Protein AF-A0A4Z2FCK3-F1 (afdb_monomer_lite)

Structure (mmCIF, N/CA/C/O backbone):
data_AF-A0A4Z2FCK3-F1
#
_entry.id   AF-A0A4Z2FCK3-F1
#
loop_
_atom_site.group_PDB
_atom_site.id
_atom_site.type_symbol
_atom_site.label_atom_id
_atom_site.label_alt_id
_atom_site.label_comp_id
_atom_site.label_asym_id
_atom_site.label_entity_id
_atom_site.label_seq_id
_atom_site.pdbx_PDB_ins_code
_atom_site.Cartn_x
_atom_site.Cartn_y
_atom_site.Cartn_z
_atom_site.occupancy
_atom_site.B_iso_or_equiv
_atom_site.auth_seq_id
_atom_site.auth_comp_id
_atom_site.auth_asym_id
_atom_site.auth_atom_id
_atom_site.pdbx_PDB_model_num
ATOM 1 N N . MET A 1 1 ? -40.375 -25.501 64.784 1.00 56.84 1 MET A N 1
ATOM 2 C CA . MET A 1 1 ? -41.343 -26.477 64.223 1.00 56.84 1 MET A CA 1
ATOM 3 C C . MET A 1 1 ? -42.136 -25.964 63.012 1.00 56.84 1 MET A C 1
ATOM 5 O O . MET A 1 1 ? -41.856 -26.441 61.923 1.00 56.84 1 MET A O 1
ATOM 9 N N . HIS A 1 2 ? -43.094 -25.023 63.112 1.00 72.00 2 HIS A N 1
ATOM 10 C CA . HIS A 1 2 ? -43.912 -24.635 61.933 1.00 72.00 2 HIS A CA 1
ATOM 11 C C . HIS A 1 2 ? -43.149 -23.809 60.871 1.00 72.00 2 HIS A C 1
ATOM 13 O O . HIS A 1 2 ? -43.257 -24.105 59.681 1.00 72.00 2 HIS A O 1
ATOM 19 N N . LEU A 1 3 ? -42.333 -22.831 61.290 1.00 73.94 3 LEU A N 1
ATOM 20 C CA . LEU A 1 3 ? -41.550 -21.970 60.384 1.00 73.94 3 LEU A CA 1
ATOM 21 C C . LEU A 1 3 ? -40.407 -22.722 59.681 1.00 73.94 3 LEU A C 1
ATOM 23 O O . LEU A 1 3 ? -40.199 -22.535 58.490 1.00 73.94 3 LEU A O 1
ATOM 27 N N . GLU A 1 4 ? -39.721 -23.636 60.372 1.00 76.69 4 GLU A N 1
ATOM 28 C CA . GLU A 1 4 ? -38.674 -24.482 59.765 1.00 76.69 4 GLU A CA 1
ATOM 29 C C . GLU A 1 4 ? -39.244 -25.437 58.710 1.00 76.69 4 GLU A C 1
ATOM 31 O O . GLU A 1 4 ? -38.657 -25.607 57.645 1.00 76.69 4 GLU A O 1
ATOM 36 N N . SER A 1 5 ? -40.425 -26.018 58.960 1.00 77.12 5 SER A N 1
ATOM 37 C CA . SER A 1 5 ? -41.136 -26.824 57.959 1.00 77.12 5 SER A CA 1
ATOM 38 C C . SER A 1 5 ? -41.500 -25.990 56.723 1.00 77.12 5 SER A C 1
ATOM 40 O O . SER A 1 5 ? -41.411 -26.491 55.605 1.00 77.12 5 SER A O 1
ATOM 42 N N . TYR A 1 6 ? -41.887 -24.723 56.909 1.00 78.19 6 TYR A N 1
ATOM 43 C CA . TYR A 1 6 ? -42.199 -23.808 55.808 1.00 78.19 6 TYR A CA 1
ATOM 44 C C . TYR A 1 6 ? -40.954 -23.454 54.982 1.00 78.19 6 TYR A C 1
ATOM 46 O O . TYR A 1 6 ? -40.997 -23.562 53.761 1.00 78.19 6 TYR A O 1
ATOM 54 N N . VAL A 1 7 ? -39.828 -23.131 55.633 1.00 81.12 7 VAL A N 1
ATOM 55 C CA . VAL A 1 7 ? -38.537 -22.886 54.960 1.00 81.12 7 VAL A CA 1
ATOM 56 C C . VAL A 1 7 ? -38.109 -24.110 54.153 1.00 81.12 7 VAL A C 1
ATOM 58 O O . VAL A 1 7 ? -37.820 -23.989 52.969 1.00 81.12 7 VAL A O 1
ATOM 61 N N . ASN A 1 8 ? -38.119 -25.302 54.754 1.00 80.12 8 ASN A N 1
ATOM 62 C CA . ASN A 1 8 ? -37.664 -26.520 54.080 1.00 80.12 8 ASN A CA 1
ATOM 63 C C . ASN A 1 8 ? -38.553 -26.890 52.884 1.00 80.12 8 ASN A C 1
ATOM 65 O O . ASN A 1 8 ? -38.045 -27.303 51.845 1.00 80.12 8 ASN A O 1
ATOM 69 N N . LYS A 1 9 ? -39.873 -26.686 52.989 1.00 80.12 9 LYS A N 1
ATOM 70 C CA . LYS A 1 9 ? -40.804 -26.871 51.864 1.00 80.12 9 LYS A CA 1
ATOM 71 C C . LYS A 1 9 ? -40.596 -25.825 50.766 1.00 80.12 9 LYS A C 1
ATOM 73 O O . LYS A 1 9 ? -40.541 -26.191 49.595 1.00 80.12 9 LYS A O 1
ATOM 78 N N . GLY A 1 10 ? -40.436 -24.551 51.130 1.00 76.38 10 GLY A N 1
ATOM 79 C CA . GLY A 1 10 ? -40.167 -23.466 50.182 1.00 76.38 10 GLY A CA 1
ATOM 80 C C . GLY A 1 10 ? -38.854 -23.673 49.425 1.00 76.38 10 GLY A C 1
ATOM 81 O O . GLY A 1 10 ? -38.832 -23.601 48.202 1.00 76.38 10 GLY A O 1
ATOM 82 N N . LEU A 1 11 ? -37.780 -24.047 50.126 1.00 78.88 11 LEU A N 1
ATOM 83 C CA . LEU A 1 11 ? -36.471 -24.319 49.526 1.00 78.88 11 LEU A CA 1
ATOM 84 C C . LEU A 1 11 ? -36.441 -25.591 48.669 1.00 78.88 11 LEU A C 1
ATOM 86 O O . LEU A 1 11 ? -35.712 -25.624 47.686 1.00 78.88 11 LEU A O 1
ATOM 90 N N . HIS A 1 12 ? -37.227 -26.622 48.997 1.00 76.69 12 HIS A N 1
ATOM 91 C CA . HIS A 1 12 ? -37.367 -27.813 48.145 1.00 76.69 12 HIS A CA 1
ATOM 92 C C . HIS A 1 12 ? -38.184 -27.569 46.873 1.00 76.69 12 HIS A C 1
ATOM 94 O O . HIS A 1 12 ? -38.095 -28.362 45.939 1.00 76.69 12 HIS A O 1
ATOM 100 N N . THR A 1 13 ? -38.965 -26.489 46.825 1.00 77.69 13 THR A N 1
ATOM 101 C CA . THR A 1 13 ? -39.759 -26.123 45.643 1.00 77.69 13 THR A CA 1
ATOM 102 C C . THR A 1 13 ? -38.924 -25.342 44.621 1.00 77.69 13 THR A C 1
ATOM 104 O O . THR A 1 13 ? -39.227 -25.367 43.431 1.00 77.69 13 THR A O 1
ATOM 107 N N . ILE A 1 14 ? -37.849 -24.680 45.061 1.00 79.44 14 ILE A N 1
ATOM 108 C CA . ILE A 1 14 ? -36.987 -23.860 44.206 1.00 79.44 14 ILE A CA 1
ATOM 109 C C . ILE A 1 14 ? -35.844 -24.727 43.660 1.00 79.44 14 ILE A C 1
ATOM 111 O O . ILE A 1 14 ? -35.048 -25.289 44.414 1.00 79.44 14 ILE A O 1
ATOM 115 N N . SER A 1 15 ? -35.738 -24.821 42.335 1.00 76.94 15 SER A N 1
ATOM 116 C CA . SER A 1 15 ? -34.687 -25.597 41.674 1.00 76.94 15 SER A CA 1
ATOM 117 C C . SER A 1 15 ? -33.364 -24.829 41.637 1.00 76.94 15 SER A C 1
ATOM 119 O O . SER A 1 15 ? -33.308 -23.692 41.178 1.00 76.94 15 SER A O 1
ATOM 121 N N . SER A 1 16 ? -32.260 -25.471 42.035 1.00 73.12 16 SER A N 1
ATOM 122 C CA . SER A 1 16 ? -30.910 -24.874 42.011 1.00 73.12 16 SER A CA 1
ATOM 123 C C . SER A 1 16 ? -30.395 -24.516 40.608 1.00 73.12 16 SER A C 1
ATOM 125 O O . SER A 1 16 ? -29.342 -23.893 40.497 1.00 73.12 16 SER A O 1
ATOM 127 N N . CYS A 1 17 ? -31.089 -24.932 39.547 1.00 66.88 17 CYS A N 1
ATOM 128 C CA . CYS A 1 17 ? -30.699 -24.676 38.159 1.00 66.88 17 CYS A CA 1
ATOM 129 C C . CYS A 1 17 ? -31.277 -23.356 37.604 1.00 66.88 17 CYS A C 1
ATOM 131 O O . CYS A 1 17 ? -30.951 -22.955 36.491 1.00 66.88 17 CYS A O 1
ATOM 133 N N . GLU A 1 18 ? -32.134 -22.664 38.362 1.00 76.81 18 GLU A N 1
ATOM 134 C CA . GLU A 1 18 ? -32.762 -21.422 37.912 1.00 76.81 18 GLU A CA 1
ATOM 135 C C . GLU A 1 18 ? -31.806 -20.216 38.018 1.00 76.81 18 GLU A C 1
ATOM 137 O O . GLU A 1 18 ? -31.176 -20.016 39.058 1.00 76.81 18 GLU A O 1
ATOM 142 N N . PRO A 1 19 ? -31.733 -19.335 37.001 1.00 74.19 19 PRO A N 1
ATOM 143 C CA . PRO A 1 19 ? -30.860 -18.155 37.032 1.00 74.19 19 PRO A CA 1
ATOM 144 C C . PRO A 1 19 ? -31.220 -17.159 38.149 1.00 74.19 19 PRO A C 1
ATOM 146 O O . PRO A 1 19 ? -30.370 -16.386 38.581 1.00 74.19 19 PRO A O 1
ATOM 149 N N . LYS A 1 20 ? -32.457 -17.211 38.663 1.00 80.69 20 LYS A N 1
ATOM 150 C CA . LYS A 1 20 ? -32.949 -16.407 39.797 1.00 80.69 20 LYS A CA 1
ATOM 151 C C . LYS A 1 20 ? -33.004 -17.176 41.117 1.00 80.69 20 LYS A C 1
ATOM 153 O O . LYS A 1 20 ? -33.647 -16.732 42.065 1.00 80.69 20 LYS A O 1
ATOM 158 N N . PHE A 1 21 ? -32.318 -18.315 41.210 1.00 80.00 21 PHE A N 1
ATOM 159 C CA . PHE A 1 21 ? -32.339 -19.178 42.392 1.00 80.00 21 PHE A CA 1
ATOM 160 C C . PHE A 1 21 ? -32.073 -18.418 43.700 1.00 80.00 21 PHE A C 1
ATOM 162 O O . PHE A 1 21 ? -32.767 -18.622 44.693 1.00 80.00 21 PHE A O 1
ATOM 169 N N . GLN A 1 22 ? -31.094 -17.509 43.701 1.00 82.12 22 GLN A N 1
ATOM 170 C CA . GLN A 1 22 ? -30.745 -16.724 44.889 1.00 82.12 22 GLN A CA 1
ATOM 171 C C . GLN A 1 22 ? -31.827 -15.699 45.262 1.00 82.12 22 GLN A C 1
ATOM 173 O O . GLN A 1 22 ? -32.097 -15.524 46.447 1.00 82.12 22 GLN A O 1
ATOM 178 N N . GLU A 1 23 ? -32.486 -15.068 44.283 1.00 84.81 23 GLU A N 1
ATOM 179 C CA . GLU A 1 23 ? -33.594 -14.130 44.526 1.00 84.81 23 GLU A CA 1
ATOM 180 C C . GLU A 1 23 ? -34.813 -14.857 45.109 1.00 84.81 23 GLU A C 1
ATOM 182 O O . GLU A 1 23 ? -35.367 -14.431 46.121 1.00 84.81 23 GLU A O 1
ATOM 187 N N . LEU A 1 24 ? -35.168 -16.010 44.535 1.00 84.50 24 LEU A N 1
ATOM 188 C CA . LEU A 1 24 ? -36.271 -16.852 45.010 1.00 84.50 24 LEU A CA 1
ATOM 189 C C . LEU A 1 24 ? -35.991 -17.415 46.410 1.00 84.50 24 LEU A C 1
ATOM 191 O O . LEU A 1 24 ? -36.871 -17.469 47.269 1.00 84.50 24 LEU A O 1
ATOM 195 N N . LYS A 1 25 ? -34.738 -17.794 46.677 1.00 87.31 25 LYS A N 1
ATOM 196 C CA . LYS A 1 25 ? -34.292 -18.235 48.002 1.00 87.31 25 LYS A CA 1
ATOM 197 C C . LYS A 1 25 ? -34.414 -17.111 49.033 1.00 87.31 25 LYS A C 1
ATOM 199 O O . LYS A 1 25 ? -34.919 -17.346 50.131 1.00 87.31 25 LYS A O 1
ATOM 204 N N . LEU A 1 26 ? -33.972 -15.900 48.690 1.00 87.19 26 LEU A N 1
ATOM 205 C CA . LEU A 1 26 ? -34.091 -14.711 49.539 1.00 87.19 26 LEU A CA 1
ATOM 206 C C . LEU A 1 26 ? -35.553 -14.374 49.852 1.00 87.19 26 LEU A C 1
ATOM 208 O O . LEU A 1 26 ? -35.848 -13.998 50.983 1.00 87.19 26 LEU A O 1
ATOM 212 N N . GLU A 1 27 ? -36.467 -14.560 48.901 1.00 87.75 27 GLU A N 1
ATOM 213 C CA . GLU A 1 27 ? -37.900 -14.319 49.087 1.00 87.75 27 GLU A CA 1
ATOM 214 C C . GLU A 1 27 ? -38.516 -15.237 50.158 1.00 87.75 27 GLU A C 1
ATOM 216 O O . GLU A 1 27 ? -39.161 -14.749 51.089 1.00 87.75 27 GLU A O 1
ATOM 221 N N . VAL A 1 28 ? -38.200 -16.538 50.132 1.00 88.88 28 VAL A N 1
ATOM 222 C CA . VAL A 1 28 ? -38.641 -17.497 51.167 1.00 88.88 28 VAL A CA 1
ATOM 223 C C . VAL A 1 28 ? -38.139 -17.096 52.559 1.00 88.88 28 VAL A C 1
ATOM 225 O O . VAL A 1 28 ? -38.892 -17.143 53.537 1.00 88.88 28 VAL A O 1
ATOM 228 N N . TYR A 1 29 ? -36.877 -16.672 52.671 1.00 88.69 29 TYR A N 1
ATOM 229 C CA . TYR A 1 29 ? -36.325 -16.206 53.946 1.00 88.69 29 TYR A CA 1
ATOM 230 C C . TYR A 1 29 ? -36.909 -14.858 54.387 1.00 88.69 29 TYR A C 1
ATOM 232 O O . TYR A 1 29 ? -37.141 -14.670 55.582 1.00 88.69 29 TYR A O 1
ATOM 240 N N . ARG A 1 30 ? -37.199 -13.939 53.458 1.00 89.56 30 ARG A N 1
ATOM 241 C CA . ARG A 1 30 ? -37.829 -12.637 53.739 1.00 89.56 30 ARG A CA 1
ATOM 242 C C . ARG A 1 30 ? -39.223 -12.812 54.337 1.00 89.56 30 ARG A C 1
ATOM 244 O O . ARG A 1 30 ? -39.567 -12.116 55.298 1.00 89.56 30 ARG A O 1
ATOM 251 N N . ASP A 1 31 ? -39.993 -13.758 53.811 1.00 87.06 31 ASP A N 1
ATOM 252 C CA . ASP A 1 31 ? -41.348 -14.056 54.277 1.00 87.06 31 ASP A CA 1
ATOM 253 C C . ASP A 1 31 ? -41.332 -14.668 55.682 1.00 87.06 31 ASP A C 1
ATOM 255 O O . ASP A 1 31 ? -42.055 -14.225 56.579 1.00 87.06 31 ASP A O 1
ATOM 259 N N . VAL A 1 32 ? -40.429 -15.623 55.913 1.00 90.88 32 VAL A N 1
ATOM 260 C CA . VAL A 1 32 ? -40.232 -16.274 57.218 1.00 90.88 32 VAL A CA 1
ATOM 261 C C . VAL A 1 32 ? -39.732 -15.282 58.262 1.00 90.88 32 VAL A C 1
ATOM 263 O O . VAL A 1 32 ? -40.234 -15.268 59.386 1.00 90.88 32 VAL A O 1
ATOM 266 N N . PHE A 1 33 ? -38.792 -14.409 57.896 1.00 89.19 33 PHE A N 1
ATOM 267 C CA . PHE A 1 33 ? -38.306 -13.345 58.770 1.00 89.19 33 PHE A CA 1
ATOM 268 C C . PHE A 1 33 ? -39.415 -12.333 59.092 1.00 89.19 33 PHE A C 1
ATOM 270 O O . PHE A 1 33 ? -39.538 -11.883 60.228 1.00 89.19 33 PHE A O 1
ATOM 277 N N . GLY A 1 34 ? -40.297 -12.038 58.131 1.00 88.94 34 GLY A N 1
ATOM 278 C CA . GLY A 1 34 ? -41.495 -11.230 58.359 1.00 88.94 34 GLY A CA 1
ATOM 279 C C . GLY A 1 34 ? -42.461 -11.856 59.369 1.00 88.94 34 GLY A C 1
ATOM 280 O O . GLY A 1 34 ? -42.985 -11.150 60.231 1.00 88.94 34 GLY A O 1
ATOM 281 N N . CYS A 1 35 ? -42.680 -13.172 59.304 1.00 87.62 35 CYS A N 1
ATOM 282 C CA . CYS A 1 35 ? -43.445 -13.905 60.317 1.00 87.62 35 CYS A CA 1
ATOM 283 C C . CYS A 1 35 ? -42.750 -13.886 61.684 1.00 87.62 35 CYS A C 1
ATOM 285 O O . CYS A 1 35 ? -43.404 -13.630 62.689 1.00 87.62 35 CYS A O 1
ATOM 287 N N . PHE A 1 36 ? -41.431 -14.083 61.718 1.00 88.19 36 PHE A N 1
ATOM 288 C CA . PHE A 1 36 ? -40.635 -14.055 62.945 1.00 88.19 36 PHE A CA 1
ATOM 289 C C . PHE A 1 36 ? -40.722 -12.700 63.661 1.00 88.19 36 PHE A C 1
ATOM 291 O O . PHE A 1 36 ? -40.974 -12.654 64.859 1.00 88.19 36 PHE A O 1
ATOM 298 N N . ILE A 1 37 ? -40.602 -11.585 62.935 1.00 89.19 37 ILE A N 1
ATOM 299 C CA . ILE A 1 37 ? -40.667 -10.232 63.515 1.00 89.19 37 ILE A CA 1
ATOM 300 C C . ILE A 1 37 ? -42.012 -9.951 64.201 1.00 89.19 37 ILE A C 1
ATOM 302 O O . ILE A 1 37 ? -42.038 -9.271 65.227 1.00 89.19 37 ILE A O 1
ATOM 306 N N . LYS A 1 38 ? -43.122 -10.486 63.673 1.00 88.25 38 LYS A N 1
ATOM 307 C CA . LYS A 1 38 ? -44.472 -10.286 64.235 1.00 88.25 38 LYS A CA 1
ATOM 308 C C . LYS A 1 38 ? -44.640 -10.895 65.633 1.00 88.25 38 LYS A C 1
ATOM 310 O O . LYS A 1 38 ? -45.460 -10.403 66.405 1.00 88.25 38 LYS A O 1
ATOM 315 N N . GLU A 1 39 ? -43.863 -11.922 65.971 1.00 88.69 39 GLU A N 1
ATOM 316 C CA . GLU A 1 39 ? -43.904 -12.575 67.287 1.00 88.69 39 GLU A CA 1
ATOM 317 C C . GLU A 1 39 ? -43.180 -11.748 68.376 1.00 88.69 39 GLU A C 1
ATOM 319 O O . GLU A 1 39 ? -43.546 -11.797 69.552 1.00 88.69 39 GLU A O 1
ATOM 324 N N . PHE A 1 40 ? -42.194 -10.915 68.011 1.00 87.25 40 PHE A N 1
ATOM 325 C CA . PHE A 1 40 ? -41.376 -10.138 68.957 1.00 87.25 40 PHE A CA 1
ATOM 326 C C . PHE A 1 40 ? -41.918 -8.730 69.213 1.00 87.25 40 PHE A C 1
ATOM 328 O O . PHE A 1 40 ? -41.341 -7.736 68.779 1.00 87.25 40 PHE A O 1
ATOM 335 N N . ARG A 1 41 ? -42.992 -8.621 69.998 1.00 88.19 41 ARG A N 1
ATOM 336 C CA . ARG A 1 41 ? -43.713 -7.350 70.224 1.00 88.19 41 ARG A CA 1
ATOM 337 C C . ARG A 1 41 ? -42.852 -6.182 70.737 1.00 88.19 41 ARG A C 1
ATOM 339 O O . ARG A 1 41 ? -43.074 -5.050 70.324 1.00 88.19 41 ARG A O 1
ATOM 346 N N . THR A 1 42 ? -41.860 -6.435 71.595 1.00 92.06 42 THR A N 1
ATOM 347 C CA . THR A 1 42 ? -41.016 -5.382 72.203 1.00 92.06 42 THR A CA 1
ATOM 348 C C . THR A 1 42 ? -40.001 -4.781 71.227 1.00 92.06 42 THR A C 1
ATOM 350 O O . THR A 1 42 ? -39.726 -3.587 71.278 1.00 92.06 42 THR A O 1
ATOM 353 N N . TYR A 1 43 ? -39.456 -5.596 70.320 1.00 91.62 43 TYR A N 1
ATOM 354 C CA . TYR A 1 43 ? -38.411 -5.189 69.369 1.00 91.62 43 TYR A CA 1
ATOM 355 C C . TYR A 1 43 ? -38.918 -5.094 67.923 1.00 91.62 43 TYR A C 1
ATOM 357 O O . TYR A 1 43 ? -38.153 -4.761 67.018 1.00 91.62 43 TYR A O 1
ATOM 365 N N . GLN A 1 44 ? -40.209 -5.349 67.697 1.00 93.12 44 GLN A N 1
ATOM 366 C CA . GLN A 1 44 ? -40.853 -5.342 66.385 1.00 93.12 44 GLN A CA 1
ATOM 367 C C . GLN A 1 44 ? -40.554 -4.076 65.561 1.00 93.12 44 GLN A C 1
ATOM 369 O O . GLN A 1 44 ? -40.220 -4.236 64.384 1.00 93.12 44 GLN A O 1
ATOM 374 N N . PRO A 1 45 ? -40.627 -2.838 66.104 1.00 93.12 45 PRO A N 1
ATOM 375 C CA . PRO A 1 45 ? -40.375 -1.635 65.308 1.00 93.12 45 PRO A CA 1
ATOM 376 C C . PRO A 1 45 ? -38.931 -1.569 64.805 1.00 93.12 45 PRO A C 1
ATOM 378 O O . PRO A 1 45 ? -38.702 -1.246 63.642 1.00 93.12 45 PRO A O 1
ATOM 381 N N . LEU A 1 46 ? -37.968 -1.947 65.654 1.00 93.81 46 LEU A N 1
ATOM 382 C CA . LEU A 1 46 ? -36.548 -1.973 65.311 1.00 93.81 46 LEU A CA 1
ATOM 383 C C . LEU A 1 46 ? -36.253 -3.030 64.241 1.00 93.81 46 LEU A C 1
ATOM 385 O O . LEU A 1 46 ? -35.639 -2.716 63.228 1.00 93.81 46 LEU A O 1
ATOM 389 N N . LEU A 1 47 ? -36.725 -4.268 64.423 1.00 93.88 47 LEU A N 1
ATOM 390 C CA . LEU A 1 47 ? -36.492 -5.339 63.447 1.00 93.88 47 LEU A CA 1
ATOM 391 C C . LEU A 1 47 ? -37.198 -5.074 62.109 1.00 93.88 47 LEU A C 1
ATOM 393 O O . LEU A 1 47 ? -36.658 -5.401 61.055 1.00 93.88 47 LEU A O 1
ATOM 397 N N . SER A 1 48 ? -38.377 -4.444 62.138 1.00 93.38 48 SER A N 1
ATOM 398 C CA . SER A 1 48 ? -39.084 -4.018 60.923 1.00 93.38 48 SER A CA 1
ATOM 399 C C . SER A 1 48 ? -38.336 -2.897 60.200 1.00 93.38 48 SER A C 1
ATOM 401 O O . SER A 1 48 ? -38.254 -2.925 58.976 1.00 93.38 48 SER A O 1
ATOM 403 N N . ALA A 1 49 ? -37.768 -1.937 60.939 1.00 95.62 49 ALA A N 1
ATOM 404 C CA . ALA A 1 49 ? -36.935 -0.882 60.367 1.00 95.62 49 ALA A CA 1
ATOM 405 C C . ALA A 1 49 ? -35.666 -1.459 59.722 1.00 95.62 49 ALA A C 1
ATOM 407 O O . ALA A 1 49 ? -35.374 -1.141 58.576 1.00 95.62 49 ALA A O 1
ATOM 408 N N . ILE A 1 50 ? -34.978 -2.382 60.403 1.00 94.44 50 ILE A N 1
ATOM 409 C CA . ILE A 1 50 ? -33.803 -3.078 59.857 1.00 94.44 50 ILE A CA 1
ATOM 410 C C . ILE A 1 50 ? -34.174 -3.851 58.582 1.00 94.44 50 ILE A C 1
ATOM 412 O O . ILE A 1 50 ? -33.508 -3.701 57.562 1.00 94.44 50 ILE A O 1
ATOM 416 N N . LYS A 1 51 ? -35.262 -4.639 58.602 1.00 94.06 51 LYS A N 1
ATOM 417 C CA . LYS A 1 51 ? -35.757 -5.364 57.416 1.00 94.06 51 LYS A CA 1
ATOM 418 C C . LYS A 1 51 ? -36.027 -4.414 56.248 1.00 94.06 51 LYS A C 1
ATOM 420 O O . LYS A 1 51 ? -35.606 -4.700 55.132 1.00 94.06 51 LYS A O 1
ATOM 425 N N . LYS A 1 52 ? -36.679 -3.281 56.519 1.00 93.94 52 LYS A N 1
ATOM 426 C CA . LYS A 1 52 ? -36.995 -2.262 55.515 1.00 93.94 52 LYS A CA 1
ATOM 427 C C . LYS A 1 52 ? -35.735 -1.652 54.894 1.00 93.94 52 LYS A C 1
ATOM 429 O O . LYS A 1 52 ? -35.699 -1.493 53.683 1.00 93.94 52 LYS A O 1
ATOM 434 N N . GLU A 1 53 ? -34.700 -1.351 55.679 1.00 96.38 53 GLU A N 1
ATOM 435 C CA . GLU A 1 53 ? -33.433 -0.823 55.143 1.00 96.38 53 GLU A CA 1
ATOM 436 C C . GLU A 1 53 ? -32.745 -1.811 54.188 1.00 96.38 53 GLU A C 1
ATOM 438 O O . GLU A 1 53 ? -32.280 -1.428 53.112 1.00 96.38 53 GLU A O 1
ATOM 443 N N . TYR A 1 54 ? -32.739 -3.105 54.520 1.00 94.56 54 TYR A N 1
ATOM 444 C CA . TYR A 1 54 ? -32.207 -4.128 53.614 1.00 94.56 54 TYR A CA 1
ATOM 445 C C . TYR A 1 54 ? -33.068 -4.312 52.360 1.00 94.56 54 TYR A C 1
ATOM 447 O O . TYR A 1 54 ? -32.523 -4.451 51.267 1.00 94.56 54 TYR A O 1
ATOM 455 N N . GLU A 1 55 ? -34.396 -4.276 52.488 1.00 93.44 55 GLU A N 1
ATOM 456 C CA . GLU A 1 55 ? -35.314 -4.322 51.342 1.00 93.44 55 GLU A CA 1
ATOM 457 C C . GLU A 1 55 ? -35.114 -3.120 50.409 1.00 93.44 55 GLU A C 1
ATOM 459 O O . GLU A 1 55 ? -35.033 -3.300 49.195 1.00 93.44 55 GLU A O 1
ATOM 464 N N . ASN A 1 56 ? -34.947 -1.918 50.968 1.00 95.31 56 ASN A N 1
ATOM 465 C CA . ASN A 1 56 ? -34.626 -0.710 50.207 1.00 95.31 56 ASN A CA 1
ATOM 466 C C . ASN A 1 56 ? -33.281 -0.849 49.478 1.00 95.31 56 ASN A C 1
ATOM 468 O O . ASN A 1 56 ? -33.176 -0.511 48.302 1.00 95.31 56 ASN A O 1
ATOM 472 N N . THR A 1 57 ? -32.258 -1.373 50.160 1.00 94.81 57 THR A N 1
ATOM 473 C CA . THR A 1 57 ? -30.920 -1.559 49.578 1.00 94.81 57 THR A CA 1
ATOM 474 C C . THR A 1 57 ? -30.937 -2.581 48.438 1.00 94.81 57 THR A C 1
ATOM 476 O O . THR A 1 57 ? -30.311 -2.358 47.404 1.00 94.81 57 THR A O 1
ATOM 479 N N . LEU A 1 58 ? -31.678 -3.683 48.590 1.00 91.88 58 LEU A N 1
ATOM 480 C CA . LEU A 1 58 ? -31.844 -4.691 47.538 1.00 91.88 58 LEU A CA 1
ATOM 481 C C . LEU A 1 58 ? -32.586 -4.128 46.321 1.00 91.88 58 LEU A C 1
ATOM 483 O O . LEU A 1 58 ? -32.154 -4.364 45.195 1.00 91.88 58 LEU A O 1
ATOM 487 N N . ALA A 1 59 ? -33.656 -3.356 46.536 1.00 93.75 59 ALA A N 1
ATOM 488 C CA . ALA A 1 59 ? -34.382 -2.695 45.451 1.00 93.75 59 ALA A CA 1
ATOM 489 C C . ALA A 1 59 ? -33.472 -1.724 44.679 1.00 93.75 59 ALA A C 1
ATOM 491 O O . ALA A 1 59 ? -33.388 -1.799 43.456 1.00 93.75 59 ALA A O 1
ATOM 492 N N . TYR A 1 60 ? -32.702 -0.898 45.397 1.00 96.38 60 TYR A N 1
ATOM 493 C CA . TYR A 1 60 ? -31.711 -0.003 44.797 1.00 96.38 60 TYR A CA 1
ATOM 494 C C . TYR A 1 60 ? -30.672 -0.757 43.948 1.00 96.38 60 TYR A C 1
ATOM 496 O O . TYR A 1 60 ? -30.358 -0.350 42.828 1.00 96.38 60 TYR A O 1
ATOM 504 N N . GLN A 1 61 ? -30.153 -1.882 44.447 1.00 92.06 61 GLN A N 1
ATOM 505 C CA . GLN A 1 61 ? -29.197 -2.706 43.701 1.00 92.06 61 GLN A CA 1
ATOM 506 C C . GLN A 1 61 ? -29.820 -3.327 42.445 1.00 92.06 61 GLN A C 1
ATOM 508 O O . GLN A 1 61 ? -29.181 -3.342 41.395 1.00 92.06 61 GLN A O 1
ATOM 513 N N . GLN A 1 62 ? -31.060 -3.813 42.526 1.00 91.75 62 GLN A N 1
ATOM 514 C CA . GLN A 1 62 ? -31.777 -4.353 41.368 1.00 91.75 62 GLN A CA 1
ATOM 515 C C . GLN A 1 62 ? -32.012 -3.287 40.296 1.00 91.75 62 GLN A C 1
ATOM 517 O O . GLN A 1 62 ? -31.810 -3.566 39.114 1.00 91.75 62 GLN A O 1
ATOM 522 N N . ASP A 1 63 ? -32.383 -2.070 40.690 1.00 94.19 63 ASP A N 1
ATOM 523 C CA . ASP A 1 63 ? -32.556 -0.959 39.753 1.00 94.19 63 ASP A CA 1
ATOM 524 C C . ASP A 1 63 ? -31.221 -0.543 39.123 1.00 94.19 63 ASP A C 1
ATOM 526 O O . ASP A 1 63 ? -31.137 -0.415 37.903 1.00 94.19 63 ASP A O 1
ATOM 530 N N . THR A 1 64 ? -30.140 -0.497 39.909 1.00 94.75 64 THR A N 1
ATOM 531 C CA . THR A 1 64 ? -28.781 -0.258 39.387 1.00 94.75 64 THR A CA 1
ATOM 532 C C . THR A 1 64 ? -28.383 -1.314 38.344 1.00 94.75 64 THR A C 1
ATOM 534 O O . THR A 1 64 ? -27.809 -0.992 37.305 1.00 94.75 64 THR A O 1
ATOM 537 N N . ILE A 1 65 ? -28.699 -2.593 38.577 1.00 91.62 65 ILE A N 1
ATOM 538 C CA . ILE A 1 65 ? -28.419 -3.670 37.613 1.00 91.62 65 ILE A CA 1
ATOM 539 C C . ILE A 1 65 ? -29.224 -3.472 36.321 1.00 91.62 65 ILE A C 1
ATOM 541 O O . ILE A 1 65 ? -28.664 -3.624 35.232 1.00 91.62 65 ILE A O 1
ATOM 545 N N . ARG A 1 66 ? -30.506 -3.096 36.428 1.00 92.94 66 ARG A N 1
ATOM 546 C CA . ARG A 1 66 ? -31.371 -2.822 35.267 1.00 92.94 66 ARG A CA 1
ATOM 547 C C . ARG A 1 66 ? -30.848 -1.665 34.419 1.00 92.94 66 ARG A C 1
ATOM 549 O O . ARG A 1 66 ? -30.933 -1.737 33.198 1.00 92.94 66 ARG A O 1
ATOM 556 N N . GLU A 1 67 ? -30.288 -0.630 35.039 1.00 94.50 67 GLU A N 1
ATOM 557 C CA . GLU A 1 67 ? -29.689 0.513 34.335 1.00 94.50 67 GLU A CA 1
ATOM 558 C C . GLU A 1 67 ? -28.376 0.161 33.616 1.00 94.50 67 GLU A C 1
ATOM 560 O O . GLU A 1 67 ? -28.071 0.721 32.563 1.00 94.50 67 GLU A O 1
ATOM 565 N N . LEU A 1 68 ? -27.602 -0.798 34.133 1.00 94.69 68 LEU A N 1
ATOM 566 C CA . LEU A 1 68 ? -26.342 -1.234 33.515 1.00 94.69 68 LEU A CA 1
ATOM 567 C C . LEU A 1 68 ? -26.544 -2.130 32.284 1.00 94.69 68 LEU A C 1
ATOM 569 O O . LEU A 1 68 ? -25.675 -2.194 31.411 1.00 94.69 68 LEU A O 1
ATOM 573 N N . GLU A 1 69 ? -27.667 -2.836 32.200 1.00 94.62 69 GLU A N 1
ATOM 574 C CA . GLU A 1 69 ? -27.991 -3.743 31.097 1.00 94.62 69 GLU A CA 1
ATOM 575 C C . GLU A 1 69 ? -28.045 -3.065 29.711 1.00 94.62 69 GLU A C 1
ATOM 577 O O . GLU A 1 69 ? -27.381 -3.560 28.791 1.00 94.62 69 GLU A O 1
ATOM 582 N N . PRO A 1 70 ? -28.716 -1.908 29.521 1.00 95.69 70 PRO A N 1
ATOM 583 C CA . PRO A 1 70 ? -28.639 -1.182 28.260 1.00 95.69 70 PRO A CA 1
ATOM 584 C C . PRO A 1 70 ? -27.221 -0.681 27.976 1.00 95.69 70 PRO A C 1
ATOM 586 O O . PRO A 1 70 ? -26.801 -0.702 26.826 1.00 95.69 70 PRO A O 1
ATOM 589 N N . LEU A 1 71 ? -26.436 -0.273 28.976 1.00 95.31 71 LEU A N 1
ATOM 590 C CA . LEU A 1 71 ? -25.067 0.187 28.722 1.00 95.31 71 LEU A CA 1
ATOM 591 C C . LEU A 1 71 ? -24.180 -0.952 28.192 1.00 95.31 71 LEU A C 1
ATOM 593 O O . LEU A 1 71 ? -23.411 -0.760 27.250 1.00 95.31 71 LEU A O 1
ATOM 597 N N . ARG A 1 72 ? -24.340 -2.163 28.740 1.00 96.31 72 ARG A N 1
ATOM 598 C CA . ARG A 1 72 ? -23.665 -3.374 28.247 1.00 96.31 72 ARG A CA 1
ATOM 599 C C . ARG A 1 72 ? -24.079 -3.725 26.819 1.00 96.31 72 ARG A C 1
ATOM 601 O O . ARG A 1 72 ? -23.223 -4.106 26.022 1.00 96.31 72 ARG A O 1
ATOM 608 N N . SER A 1 73 ? -25.362 -3.591 26.481 1.00 97.38 73 SER A N 1
ATOM 609 C CA . SER A 1 73 ? -25.839 -3.869 25.122 1.00 97.38 73 SER A CA 1
ATOM 610 C C . SER A 1 73 ? -25.320 -2.845 24.106 1.00 97.38 73 SER A C 1
ATOM 612 O O . SER A 1 73 ? -24.874 -3.250 23.033 1.00 97.38 73 SER A O 1
ATOM 614 N N . HIS A 1 74 ? -25.287 -1.556 24.461 1.00 97.25 74 HIS A N 1
ATOM 615 C CA . HIS A 1 74 ? -24.689 -0.504 23.633 1.00 97.25 74 HIS A CA 1
ATOM 616 C C . HIS A 1 74 ? -23.190 -0.723 23.432 1.00 97.25 74 HIS A C 1
ATOM 618 O O . HIS A 1 74 ? -22.712 -0.610 22.307 1.00 97.25 74 HIS A O 1
ATOM 624 N N . LEU A 1 75 ? -22.455 -1.081 24.491 1.00 97.94 75 LEU A N 1
ATOM 625 C CA . LEU A 1 75 ? -21.027 -1.374 24.388 1.00 97.94 75 LEU A CA 1
ATOM 626 C C . LEU A 1 75 ? -20.777 -2.543 23.434 1.00 97.94 75 LEU A C 1
ATOM 628 O O . LEU A 1 75 ? -19.950 -2.417 22.541 1.00 97.94 75 LEU A O 1
ATOM 632 N N . ARG A 1 76 ? -21.541 -3.637 23.557 1.00 98.25 76 ARG A N 1
ATOM 633 C CA . ARG A 1 76 ? -21.443 -4.778 22.637 1.00 98.25 76 ARG A CA 1
ATOM 634 C C . ARG A 1 76 ? -21.663 -4.357 21.179 1.00 98.25 76 ARG A C 1
ATOM 636 O O . ARG A 1 76 ? -20.857 -4.714 20.329 1.00 98.25 76 ARG A O 1
ATOM 643 N N . LEU A 1 77 ? -22.710 -3.578 20.898 1.00 98.00 77 LEU A N 1
ATOM 644 C CA . LEU A 1 77 ? -22.989 -3.091 19.541 1.00 98.00 77 LEU A CA 1
ATOM 645 C C . LEU A 1 77 ? -21.868 -2.184 19.011 1.00 98.00 77 LEU A C 1
ATOM 647 O O . LEU A 1 77 ? -21.478 -2.303 17.853 1.00 98.00 77 LEU A O 1
ATOM 651 N N . ALA A 1 78 ? -21.331 -1.296 19.850 1.00 98.25 78 ALA A N 1
ATOM 652 C CA . ALA A 1 78 ? -20.215 -0.433 19.475 1.00 98.25 78 ALA A CA 1
ATOM 653 C C . ALA A 1 78 ? -18.939 -1.241 19.189 1.00 98.25 78 ALA A C 1
ATOM 655 O O . ALA A 1 78 ? -18.235 -0.942 18.228 1.00 98.25 78 ALA A O 1
ATOM 656 N N . THR A 1 79 ? -18.662 -2.287 19.973 1.00 98.31 79 THR A N 1
ATOM 657 C CA . THR A 1 79 ? -17.550 -3.214 19.718 1.00 98.31 79 THR A CA 1
ATOM 658 C C . THR A 1 79 ? -17.728 -3.936 18.383 1.00 98.31 79 THR A C 1
ATOM 660 O O . THR A 1 79 ? -16.822 -3.900 17.558 1.00 98.31 79 THR A O 1
ATOM 663 N N . GLU A 1 80 ? -18.911 -4.500 18.121 1.00 98.44 80 GLU A N 1
ATOM 664 C CA . GLU A 1 80 ? -19.224 -5.174 16.851 1.00 98.44 80 GLU A CA 1
ATOM 665 C C . GLU A 1 80 ? -19.099 -4.229 15.641 1.00 98.44 80 GLU A C 1
ATOM 667 O O . GLU A 1 80 ? -18.652 -4.634 14.566 1.00 98.44 80 GLU A O 1
ATOM 672 N N . GLU A 1 81 ? -19.478 -2.958 15.796 1.00 98.50 81 GLU A N 1
ATOM 673 C CA . GLU A 1 81 ? -19.310 -1.938 14.758 1.00 98.50 81 GLU A CA 1
ATOM 674 C C . GLU A 1 81 ? -17.834 -1.605 14.510 1.00 98.50 81 GLU A C 1
ATOM 676 O O . GLU A 1 81 ? -17.397 -1.542 13.359 1.00 98.50 81 GLU A O 1
ATOM 681 N N . CYS A 1 82 ? -17.051 -1.413 15.573 1.00 97.69 82 CYS A N 1
ATOM 682 C CA . CYS A 1 82 ? -15.613 -1.179 15.471 1.00 97.69 82 CYS A CA 1
ATOM 683 C C . CYS A 1 82 ? -14.908 -2.344 14.772 1.00 97.69 82 CYS A C 1
ATOM 685 O O . CYS A 1 82 ? -14.153 -2.111 13.828 1.00 97.69 82 CYS A O 1
ATOM 687 N N . ASP A 1 83 ? -15.208 -3.582 15.165 1.00 98.38 83 ASP A N 1
ATOM 688 C CA . ASP A 1 83 ? -14.632 -4.781 14.553 1.00 98.38 83 ASP A CA 1
ATOM 689 C C . ASP A 1 83 ? -14.965 -4.855 13.061 1.00 98.38 83 ASP A C 1
ATOM 691 O O . ASP A 1 83 ? -14.081 -5.085 12.232 1.00 98.38 83 ASP A O 1
ATOM 695 N N . ARG A 1 84 ? -16.217 -4.562 12.685 1.00 98.44 84 ARG A N 1
ATOM 696 C CA . ARG A 1 84 ? -16.635 -4.527 11.278 1.00 98.44 84 ARG A CA 1
ATOM 697 C C . ARG A 1 84 ? -15.878 -3.464 10.485 1.00 98.44 84 ARG A C 1
ATOM 699 O O . ARG A 1 84 ? -15.445 -3.726 9.364 1.00 98.44 84 ARG A O 1
ATOM 706 N N . ARG A 1 85 ? -15.693 -2.270 11.056 1.00 98.69 85 ARG A N 1
ATOM 707 C CA . ARG A 1 85 ? -14.942 -1.175 10.419 1.00 98.69 85 ARG A CA 1
ATOM 708 C C . ARG A 1 85 ? -13.467 -1.521 10.244 1.00 98.69 85 ARG A C 1
ATOM 710 O O . ARG A 1 85 ? -12.906 -1.215 9.194 1.00 98.69 85 ARG A O 1
ATOM 717 N N . ILE A 1 86 ? -12.853 -2.156 11.242 1.00 98.44 86 ILE A N 1
ATOM 718 C CA . ILE A 1 86 ? -11.463 -2.620 11.171 1.00 98.44 86 ILE A CA 1
ATOM 719 C C . ILE A 1 86 ? -11.324 -3.669 10.066 1.00 98.44 86 ILE A C 1
ATOM 721 O O . ILE A 1 86 ? -10.461 -3.538 9.203 1.00 98.44 86 ILE A O 1
ATOM 725 N N . GLN A 1 87 ? -12.210 -4.667 10.039 1.00 98.56 87 GLN A N 1
ATOM 726 C CA . GLN A 1 87 ? -12.196 -5.719 9.021 1.00 98.56 87 GLN A CA 1
ATOM 727 C C . GLN A 1 87 ? -12.400 -5.169 7.606 1.00 98.56 87 GLN A C 1
ATOM 729 O O . GLN A 1 87 ? -11.702 -5.589 6.685 1.00 98.56 87 GLN A O 1
ATOM 734 N N . ALA A 1 88 ? -13.322 -4.219 7.428 1.00 98.50 88 ALA A N 1
ATOM 735 C CA . ALA A 1 88 ? -13.575 -3.592 6.134 1.00 98.50 88 ALA A CA 1
ATOM 736 C C . ALA A 1 88 ? -12.344 -2.833 5.617 1.00 98.50 88 ALA A C 1
ATOM 738 O O . ALA A 1 88 ? -11.935 -3.047 4.478 1.00 98.50 88 ALA A O 1
ATOM 739 N N . ARG A 1 89 ? -11.718 -2.009 6.470 1.00 98.31 89 ARG A N 1
ATOM 740 C CA . ARG A 1 89 ? -10.483 -1.287 6.119 1.00 98.31 89 ARG A CA 1
ATOM 741 C C . ARG A 1 89 ? -9.345 -2.241 5.798 1.00 98.31 89 ARG A C 1
ATOM 743 O O . ARG A 1 89 ? -8.670 -2.070 4.794 1.00 98.31 89 ARG A O 1
ATOM 750 N N . TRP A 1 90 ? -9.177 -3.286 6.603 1.00 97.94 90 TRP A N 1
ATOM 751 C CA . TRP A 1 90 ? -8.149 -4.287 6.354 1.00 97.94 90 TRP A CA 1
ATOM 752 C C . TRP A 1 90 ? -8.352 -4.991 5.005 1.00 97.94 90 TRP A C 1
ATOM 754 O O . TRP A 1 90 ? -7.397 -5.176 4.255 1.00 97.94 90 TRP A O 1
ATOM 764 N N . ALA A 1 91 ? -9.591 -5.347 4.653 1.00 98.50 91 ALA A N 1
ATOM 765 C CA . ALA A 1 91 ? -9.896 -5.957 3.360 1.00 98.50 91 ALA A CA 1
ATOM 766 C C . ALA A 1 91 ? -9.606 -5.013 2.177 1.00 98.50 91 ALA A C 1
ATOM 768 O O . ALA A 1 91 ? -9.065 -5.457 1.163 1.00 98.50 91 ALA A O 1
ATOM 769 N N . GLU A 1 92 ? -9.934 -3.726 2.315 1.00 98.38 92 GLU A N 1
ATOM 770 C CA . GLU A 1 92 ? -9.632 -2.689 1.322 1.00 98.38 92 GLU A CA 1
ATOM 771 C C . GLU A 1 92 ? -8.119 -2.522 1.125 1.00 98.38 92 GLU A C 1
ATOM 773 O O . GLU A 1 92 ? -7.630 -2.638 0.001 1.00 98.38 92 GLU A O 1
ATOM 778 N N . GLU A 1 93 ? -7.364 -2.383 2.217 1.00 98.06 93 GLU A N 1
ATOM 779 C CA . GLU A 1 93 ? -5.900 -2.289 2.188 1.00 98.06 93 GLU A CA 1
ATOM 780 C C . GLU A 1 93 ? -5.266 -3.519 1.523 1.00 98.06 93 GLU A C 1
ATOM 782 O O . GLU A 1 93 ? -4.365 -3.394 0.692 1.00 98.06 93 GLU A O 1
ATOM 787 N N . GLN A 1 94 ? -5.747 -4.732 1.826 1.00 98.50 94 GLN A N 1
ATOM 788 C CA . GLN A 1 94 ? -5.243 -5.945 1.173 1.00 98.50 94 GLN A CA 1
ATOM 789 C C . GLN A 1 94 ? -5.558 -5.978 -0.328 1.00 98.50 94 GLN A C 1
ATOM 791 O O . GLN A 1 94 ? -4.725 -6.431 -1.123 1.00 98.50 94 GLN A O 1
ATOM 796 N N . ALA A 1 95 ? -6.733 -5.493 -0.739 1.00 98.44 95 ALA A N 1
ATOM 797 C CA . ALA A 1 95 ? -7.098 -5.398 -2.148 1.00 98.44 95 ALA A CA 1
ATOM 798 C C . ALA A 1 95 ? -6.207 -4.392 -2.897 1.00 98.44 95 ALA A C 1
ATOM 800 O O . ALA A 1 95 ? -5.716 -4.707 -3.988 1.00 98.44 95 ALA A O 1
ATOM 801 N N . GLU A 1 96 ? -5.937 -3.232 -2.293 1.00 98.50 96 GLU A N 1
ATOM 802 C CA . GLU A 1 96 ? -5.049 -2.199 -2.834 1.00 98.50 96 GLU A CA 1
ATOM 803 C C . GLU A 1 96 ? -3.602 -2.695 -2.933 1.00 98.50 96 GLU A C 1
ATOM 805 O O . GLU A 1 96 ? -2.997 -2.632 -4.005 1.00 98.50 96 GLU A O 1
ATOM 810 N N . ILE A 1 97 ? -3.066 -3.303 -1.870 1.00 98.44 97 ILE A N 1
ATOM 811 C CA . ILE A 1 97 ? -1.736 -3.929 -1.884 1.00 98.44 97 ILE A CA 1
ATOM 812 C C . ILE A 1 97 ? -1.651 -4.974 -3.003 1.00 98.44 97 ILE A C 1
ATOM 814 O O . ILE A 1 97 ? -0.643 -5.062 -3.711 1.00 98.44 97 ILE A O 1
ATOM 818 N N . GLY A 1 98 ? -2.702 -5.775 -3.187 1.00 98.69 98 GLY A N 1
ATOM 819 C CA . GLY A 1 98 ? -2.793 -6.738 -4.280 1.00 98.69 98 GLY A CA 1
ATOM 820 C C . GLY A 1 98 ? -2.773 -6.079 -5.664 1.00 98.69 98 GLY A C 1
ATOM 821 O O . GLY A 1 98 ? -2.117 -6.593 -6.574 1.00 98.69 98 GLY A O 1
ATOM 822 N N . ALA A 1 99 ? -3.462 -4.949 -5.833 1.00 98.62 99 ALA A N 1
ATOM 823 C CA . ALA A 1 99 ? -3.474 -4.178 -7.074 1.00 98.62 99 ALA A CA 1
ATOM 824 C C . ALA A 1 99 ? -2.106 -3.567 -7.388 1.00 98.62 99 ALA A C 1
ATOM 826 O O . ALA A 1 99 ? -1.561 -3.828 -8.462 1.00 98.62 99 ALA A O 1
ATOM 827 N N . LEU A 1 100 ? -1.505 -2.879 -6.418 1.00 98.62 100 LEU A N 1
ATOM 828 C CA . LEU A 1 100 ? -0.184 -2.266 -6.551 1.00 98.62 100 LEU A CA 1
ATOM 829 C C . LEU A 1 100 ? 0.908 -3.306 -6.824 1.00 98.62 100 LEU A C 1
ATOM 831 O O . LEU A 1 100 ? 1.808 -3.072 -7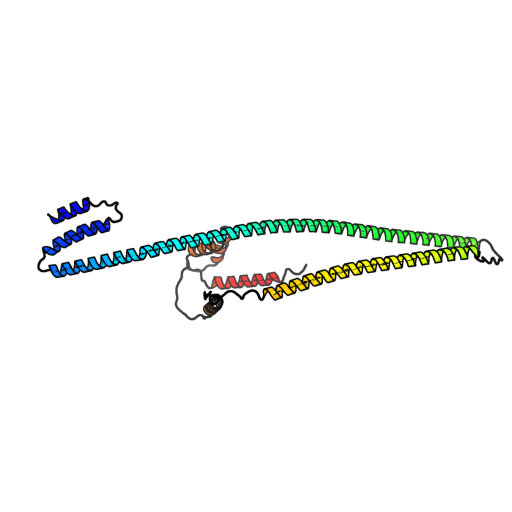.628 1.00 98.62 100 LEU A O 1
ATOM 835 N N . LYS A 1 101 ? 0.831 -4.499 -6.219 1.00 98.75 101 LYS A N 1
ATOM 836 C CA . LYS A 1 101 ? 1.762 -5.599 -6.530 1.00 98.75 101 LYS A CA 1
ATOM 837 C C . LYS A 1 101 ? 1.658 -6.048 -7.988 1.00 98.75 101 LYS A C 1
ATOM 839 O O . LYS A 1 101 ? 2.691 -6.281 -8.617 1.00 98.75 101 LYS A O 1
ATOM 844 N N . ARG A 1 102 ? 0.440 -6.167 -8.525 1.00 98.69 102 ARG A N 1
ATOM 845 C CA . ARG A 1 102 ? 0.214 -6.532 -9.933 1.00 98.69 102 ARG A CA 1
ATOM 846 C C . ARG A 1 102 ? 0.732 -5.451 -10.880 1.00 98.69 102 ARG A C 1
ATOM 848 O O . ARG A 1 102 ? 1.420 -5.779 -11.843 1.00 98.69 102 ARG A O 1
ATOM 855 N N . GLU A 1 103 ? 0.460 -4.185 -10.581 1.00 98.56 103 GLU A N 1
ATOM 856 C CA . GLU A 1 103 ? 0.948 -3.050 -11.369 1.00 98.56 103 GLU A CA 1
ATOM 857 C C . GLU A 1 103 ? 2.476 -2.956 -11.341 1.00 98.56 103 GLU A C 1
ATOM 859 O O . GLU A 1 103 ? 3.107 -2.878 -12.390 1.00 98.56 103 GLU A O 1
ATOM 864 N N . LYS A 1 104 ? 3.099 -3.091 -10.165 1.00 98.38 104 LYS A N 1
ATOM 865 C CA . LYS A 1 104 ? 4.560 -3.148 -10.039 1.00 98.38 104 LYS A CA 1
ATOM 866 C C . LYS A 1 104 ? 5.159 -4.230 -10.937 1.00 98.38 104 LYS A C 1
ATOM 868 O O . LYS A 1 104 ? 6.141 -3.976 -11.629 1.00 98.38 104 LYS A O 1
ATOM 873 N N . GLN A 1 105 ? 4.590 -5.436 -10.929 1.00 98.69 105 GLN A N 1
ATOM 874 C CA . GLN A 1 105 ? 5.060 -6.529 -11.786 1.00 98.69 105 GLN A CA 1
ATOM 875 C C . GLN A 1 105 ? 4.870 -6.221 -13.275 1.00 98.69 105 GLN A C 1
ATOM 877 O O . GLN A 1 105 ? 5.694 -6.629 -14.090 1.00 98.69 105 GLN A O 1
ATOM 882 N N . GLN A 1 106 ? 3.792 -5.524 -13.640 1.00 98.75 106 GLN A N 1
ATOM 883 C CA . GLN A 1 106 ? 3.561 -5.061 -15.007 1.00 98.75 106 GLN A CA 1
ATOM 884 C C . GLN A 1 106 ? 4.624 -4.051 -15.436 1.00 98.75 106 GLN A C 1
ATOM 886 O O . GLN A 1 106 ? 5.322 -4.297 -16.415 1.00 98.75 106 GLN A O 1
ATOM 891 N N . LEU A 1 107 ? 4.832 -2.998 -14.647 1.00 98.62 107 LEU A N 1
ATOM 892 C CA . LEU A 1 107 ? 5.836 -1.973 -14.923 1.00 98.62 107 LEU A CA 1
ATOM 893 C C . LEU A 1 107 ? 7.250 -2.558 -15.002 1.00 98.62 107 LEU A C 1
ATOM 895 O O . LEU A 1 107 ? 8.033 -2.167 -15.859 1.00 98.62 107 LEU A O 1
ATOM 899 N N . GLN A 1 108 ? 7.583 -3.533 -14.154 1.00 98.75 108 GLN A N 1
ATOM 900 C CA . GLN A 1 108 ? 8.866 -4.236 -14.235 1.00 98.75 108 GLN A CA 1
ATOM 901 C C . GLN A 1 108 ? 9.049 -4.974 -15.567 1.00 98.75 108 GLN A C 1
ATOM 903 O O . GLN A 1 108 ? 10.132 -4.916 -16.146 1.00 98.75 108 GLN A O 1
ATOM 908 N N . ARG A 1 109 ? 8.000 -5.639 -16.068 1.00 98.75 109 ARG A N 1
ATOM 909 C CA . ARG A 1 109 ? 8.032 -6.294 -17.384 1.00 98.75 109 ARG A CA 1
ATOM 910 C C . ARG A 1 109 ? 8.195 -5.272 -18.505 1.00 98.75 109 ARG A C 1
ATOM 912 O O . ARG A 1 109 ? 9.009 -5.487 -19.396 1.00 98.75 109 ARG A O 1
ATOM 919 N N . ASP A 1 110 ? 7.488 -4.151 -18.429 1.00 98.56 110 ASP A N 1
ATOM 920 C CA . ASP A 1 110 ? 7.563 -3.100 -19.446 1.00 98.56 110 ASP A CA 1
ATOM 921 C C . ASP A 1 110 ? 8.949 -2.437 -19.478 1.00 98.56 110 ASP A C 1
ATOM 923 O O . ASP A 1 110 ? 9.497 -2.200 -20.556 1.00 98.56 110 ASP A O 1
ATOM 927 N N . VAL A 1 111 ? 9.568 -2.215 -18.312 1.00 98.50 111 VAL A N 1
ATOM 928 C CA . VAL A 1 111 ? 10.954 -1.732 -18.214 1.00 98.50 111 VAL A CA 1
ATOM 929 C C . VAL A 1 111 ? 11.927 -2.708 -18.868 1.00 98.50 111 VAL A C 1
ATOM 931 O O . VAL A 1 111 ? 12.815 -2.262 -19.593 1.00 98.50 111 VAL A O 1
ATOM 934 N N . GLU A 1 112 ? 11.774 -4.018 -18.657 1.00 98.69 112 GLU A N 1
ATOM 935 C CA . GLU A 1 112 ? 12.662 -5.001 -19.288 1.00 98.69 112 GLU A CA 1
ATOM 936 C C . GLU A 1 112 ? 12.491 -5.015 -20.811 1.00 98.69 112 GLU A C 1
ATOM 938 O O . GLU A 1 112 ? 13.476 -4.921 -21.538 1.00 98.69 112 GLU A O 1
ATOM 943 N N . VAL A 1 113 ? 11.250 -4.993 -21.304 1.00 98.69 113 VAL A N 1
ATOM 944 C CA . VAL A 1 113 ? 10.966 -4.894 -22.746 1.00 98.69 113 VAL A CA 1
ATOM 945 C C . VAL A 1 113 ? 11.584 -3.631 -23.352 1.00 98.69 113 VAL A C 1
ATOM 947 O O . VAL A 1 113 ? 12.150 -3.668 -24.445 1.00 98.69 113 VAL A O 1
ATOM 950 N N . MET A 1 114 ? 11.490 -2.492 -22.664 1.00 98.56 114 MET A N 1
ATOM 951 C CA . MET A 1 114 ? 12.100 -1.248 -23.137 1.00 98.56 114 MET A CA 1
ATOM 952 C C . MET A 1 114 ? 13.629 -1.313 -23.114 1.00 98.56 114 MET A C 1
ATOM 954 O O . MET A 1 114 ? 14.261 -0.853 -24.062 1.00 98.56 114 MET A O 1
ATOM 958 N N . ARG A 1 115 ? 14.229 -1.941 -22.097 1.00 98.69 115 ARG A N 1
ATOM 959 C CA . ARG A 1 115 ? 15.679 -2.187 -22.040 1.00 98.69 115 ARG A CA 1
ATOM 960 C C . ARG A 1 115 ? 16.159 -3.090 -23.170 1.00 98.69 115 ARG A C 1
ATOM 962 O O . ARG A 1 115 ? 17.234 -2.860 -23.714 1.00 98.69 115 ARG A O 1
ATOM 969 N N . GLU A 1 116 ? 15.397 -4.117 -23.530 1.00 98.62 116 GLU A N 1
ATOM 970 C CA . GLU A 1 116 ? 15.725 -4.988 -24.663 1.00 98.62 116 GLU A CA 1
ATOM 971 C C . GLU A 1 116 ? 15.686 -4.227 -25.990 1.00 98.62 116 GLU A C 1
ATOM 973 O O . GLU A 1 116 ? 16.603 -4.363 -26.802 1.00 98.62 116 GLU A O 1
ATOM 978 N N . LYS A 1 117 ? 14.670 -3.379 -26.192 1.00 98.62 117 LYS A N 1
ATOM 979 C CA . LYS A 1 117 ? 14.593 -2.504 -27.371 1.00 98.62 117 LYS A CA 1
ATOM 980 C C . LYS A 1 117 ? 15.773 -1.545 -27.436 1.00 98.62 117 LYS A C 1
ATOM 982 O O . LYS A 1 117 ? 16.356 -1.413 -28.504 1.00 98.62 117 LYS A O 1
ATOM 987 N N . ASP A 1 118 ? 16.143 -0.941 -26.310 1.00 98.44 118 ASP A N 1
ATOM 988 C CA . ASP A 1 118 ? 17.278 -0.020 -26.222 1.00 98.44 118 ASP A CA 1
ATOM 989 C C . ASP A 1 118 ? 18.599 -0.710 -26.601 1.00 98.44 118 ASP A C 1
ATOM 991 O O . ASP A 1 118 ? 19.335 -0.236 -27.467 1.00 98.44 118 ASP A O 1
ATOM 995 N N . LYS A 1 119 ? 18.846 -1.915 -26.065 1.00 98.69 119 LYS A N 1
ATOM 996 C CA . LYS A 1 119 ? 19.987 -2.758 -26.470 1.00 98.69 119 LYS A CA 1
ATOM 997 C C . LYS A 1 119 ? 19.961 -3.076 -27.966 1.00 98.69 119 LYS A C 1
ATOM 999 O O . LYS A 1 119 ? 21.001 -3.028 -28.620 1.00 98.69 119 LYS A O 1
ATOM 1004 N N . ALA A 1 120 ? 18.792 -3.402 -28.519 1.00 98.50 120 ALA A N 1
ATOM 1005 C CA . ALA A 1 120 ? 18.649 -3.705 -29.940 1.00 98.50 120 ALA A CA 1
ATOM 1006 C C . ALA A 1 120 ? 18.938 -2.478 -30.818 1.00 98.50 120 ALA A C 1
ATOM 1008 O O . ALA A 1 120 ? 19.657 -2.591 -31.812 1.00 98.50 120 ALA A O 1
ATOM 1009 N N . THR A 1 121 ? 18.431 -1.300 -30.44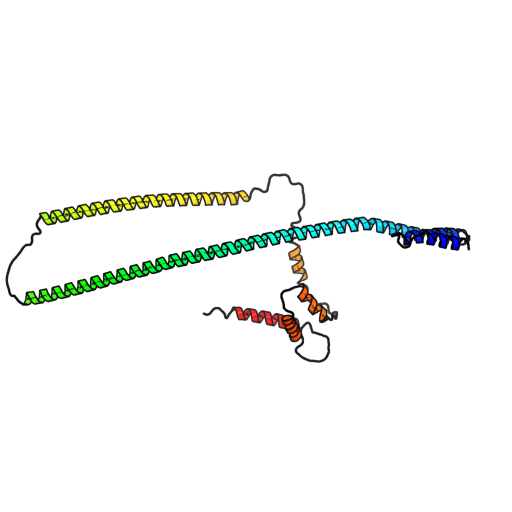5 1.00 98.50 121 THR A N 1
ATOM 1010 C CA . THR A 1 121 ? 18.723 -0.049 -31.152 1.00 98.50 121 THR A CA 1
ATOM 1011 C C . THR A 1 121 ? 20.190 0.335 -31.032 1.00 98.50 121 THR A C 1
ATOM 1013 O O . THR A 1 121 ? 20.796 0.704 -32.036 1.00 98.50 121 THR A O 1
ATOM 1016 N N . GLN A 1 122 ? 20.792 0.169 -29.853 1.00 98.69 122 GLN A N 1
ATOM 1017 C CA . GLN A 1 122 ? 22.211 0.436 -29.642 1.00 98.69 122 GLN A CA 1
ATOM 1018 C C . GLN A 1 122 ? 23.084 -0.465 -30.523 1.00 98.69 122 GLN A C 1
ATOM 1020 O O . GLN A 1 122 ? 23.982 0.026 -31.197 1.00 98.69 122 GLN A O 1
ATOM 1025 N N . ALA A 1 123 ? 22.764 -1.758 -30.624 1.00 98.56 123 ALA A N 1
ATOM 1026 C CA . ALA A 1 123 ? 23.487 -2.674 -31.505 1.00 98.56 123 ALA A CA 1
ATOM 1027 C C . ALA A 1 123 ? 23.422 -2.252 -32.987 1.00 98.56 123 ALA A C 1
ATOM 1029 O O . ALA A 1 123 ? 24.392 -2.418 -33.731 1.00 98.56 123 ALA A O 1
ATOM 1030 N N . VAL A 1 124 ? 22.293 -1.687 -33.434 1.00 98.62 124 VAL A N 1
ATOM 1031 C CA . VAL A 1 124 ? 22.170 -1.124 -34.789 1.00 98.62 124 VAL A CA 1
ATOM 1032 C C . VAL A 1 124 ? 23.050 0.115 -34.948 1.00 98.62 124 VAL A C 1
ATOM 1034 O O . VAL A 1 124 ? 23.729 0.238 -35.969 1.00 98.62 124 VAL A O 1
ATOM 1037 N N . VAL A 1 125 ? 23.072 1.006 -33.955 1.00 98.69 125 VAL A N 1
ATOM 1038 C CA . VAL A 1 125 ? 23.944 2.190 -33.955 1.00 98.69 125 VAL A CA 1
ATOM 1039 C C . VAL A 1 125 ? 25.411 1.775 -34.047 1.00 98.69 125 VAL A C 1
ATOM 1041 O O . VAL A 1 125 ? 26.111 2.249 -34.941 1.00 98.69 125 VAL A O 1
ATOM 1044 N N . ASP A 1 126 ? 25.856 0.841 -33.207 1.00 98.56 126 ASP A N 1
ATOM 1045 C CA . ASP A 1 126 ? 27.241 0.357 -33.183 1.00 98.56 126 ASP A CA 1
ATOM 1046 C C . ASP A 1 126 ? 27.634 -0.271 -34.527 1.00 98.56 126 ASP A C 1
ATOM 1048 O O . ASP A 1 126 ? 28.703 0.006 -35.082 1.00 98.56 126 ASP A O 1
ATOM 1052 N N . ARG A 1 127 ? 26.733 -1.071 -35.114 1.00 98.56 127 ARG A N 1
ATOM 1053 C CA . ARG A 1 127 ? 26.934 -1.648 -36.447 1.00 98.56 127 ARG A CA 1
ATOM 1054 C C . ARG A 1 127 ? 27.117 -0.559 -37.501 1.00 98.56 127 ARG A C 1
ATOM 1056 O O . ARG A 1 127 ? 28.065 -0.633 -38.279 1.00 98.56 127 ARG A O 1
ATOM 1063 N N . LEU A 1 128 ? 26.232 0.435 -37.547 1.00 98.56 128 LEU A N 1
ATOM 1064 C CA . LEU A 1 128 ? 26.318 1.520 -38.529 1.00 98.56 128 LEU A CA 1
ATOM 1065 C C . LEU A 1 128 ? 27.578 2.369 -38.337 1.00 98.56 128 LEU A C 1
ATOM 1067 O O . LEU A 1 128 ? 28.201 2.757 -39.322 1.00 98.56 128 LEU A O 1
ATOM 1071 N N . GLN A 1 129 ? 27.995 2.608 -37.093 1.00 98.62 129 GLN A N 1
ATOM 1072 C CA . GLN A 1 129 ? 29.262 3.276 -36.797 1.00 98.62 129 GLN A CA 1
ATOM 1073 C C . GLN A 1 129 ? 30.461 2.485 -37.335 1.00 98.62 129 GLN A C 1
ATOM 1075 O O . GLN A 1 129 ? 31.357 3.079 -37.937 1.00 98.62 129 GLN A O 1
ATOM 1080 N N . SER A 1 130 ? 30.467 1.156 -37.168 1.00 98.44 130 SER A N 1
ATOM 1081 C CA . SER A 1 130 ? 31.526 0.290 -37.707 1.00 98.44 130 SER A CA 1
ATOM 1082 C C . SER A 1 130 ? 31.544 0.253 -39.239 1.00 98.44 130 SER A C 1
ATOM 1084 O O . SER A 1 130 ? 32.606 0.285 -39.852 1.00 98.44 130 SER A O 1
ATOM 1086 N N . GLU A 1 131 ? 30.374 0.248 -39.879 1.00 98.56 131 GLU A N 1
ATOM 1087 C CA . GLU A 1 131 ? 30.272 0.278 -41.339 1.00 98.56 131 GLU A CA 1
ATOM 1088 C C . GLU A 1 131 ? 30.789 1.610 -41.890 1.00 98.56 131 GLU A C 1
ATOM 1090 O O . GLU A 1 131 ? 31.575 1.641 -42.835 1.00 98.56 131 GLU A O 1
ATOM 1095 N N . LEU A 1 132 ? 30.407 2.720 -41.255 1.00 98.31 132 LEU A N 1
ATOM 1096 C CA . LEU A 1 132 ? 30.858 4.047 -41.646 1.00 98.31 132 LEU A CA 1
ATOM 1097 C C . LEU A 1 132 ? 32.381 4.189 -41.507 1.00 98.31 132 LEU A C 1
ATOM 1099 O O . LEU A 1 132 ? 33.035 4.710 -42.412 1.00 98.31 132 LEU A O 1
ATOM 1103 N N . SER A 1 133 ? 32.965 3.708 -40.405 1.00 98.25 133 SER A N 1
ATOM 1104 C CA . SER A 1 133 ? 34.418 3.750 -40.209 1.00 98.25 133 SER A CA 1
ATOM 1105 C C . SER A 1 133 ? 35.163 2.885 -41.231 1.00 98.25 133 SER A C 1
ATOM 1107 O O . SER A 1 133 ? 36.172 3.333 -41.781 1.00 98.25 133 SER A O 1
ATOM 1109 N N . ASN A 1 134 ? 34.629 1.704 -41.559 1.00 98.31 134 ASN A N 1
ATOM 1110 C CA . ASN A 1 134 ? 35.158 0.843 -42.615 1.00 98.31 134 ASN A CA 1
ATOM 1111 C C . ASN A 1 134 ? 35.128 1.537 -43.980 1.00 98.31 134 ASN A C 1
ATOM 1113 O O . ASN A 1 134 ? 36.131 1.516 -44.694 1.00 98.31 134 ASN A O 1
ATOM 1117 N N . GLN A 1 135 ? 34.026 2.206 -44.332 1.00 98.38 135 GLN A N 1
ATOM 1118 C CA . GLN A 1 135 ? 33.953 2.958 -45.586 1.00 98.38 135 GLN A CA 1
ATOM 1119 C C . GLN A 1 135 ? 34.975 4.096 -45.631 1.00 98.38 135 GLN A C 1
ATOM 1121 O O . GLN A 1 135 ? 35.675 4.255 -46.632 1.00 98.38 135 GLN A O 1
ATOM 1126 N N . TYR A 1 136 ? 35.134 4.862 -44.547 1.00 98.12 136 TYR A N 1
ATOM 1127 C CA . TYR A 1 136 ? 36.166 5.903 -44.484 1.00 98.12 136 TYR A CA 1
ATOM 1128 C C . TYR A 1 136 ? 37.583 5.344 -44.657 1.00 98.12 136 TYR A C 1
ATOM 1130 O O . TYR A 1 136 ? 38.409 5.976 -45.323 1.00 98.12 136 TYR A O 1
ATOM 1138 N N . LEU A 1 137 ? 37.868 4.169 -44.089 1.00 98.25 137 LEU A N 1
ATOM 1139 C CA . LEU A 1 137 ? 39.154 3.501 -44.260 1.00 98.25 137 LEU A CA 1
ATOM 1140 C C . LEU A 1 137 ? 39.382 3.095 -45.722 1.00 98.25 137 LEU A C 1
ATOM 1142 O O . LEU A 1 137 ? 40.419 3.441 -46.284 1.00 98.25 137 LEU A O 1
ATOM 1146 N N . GLN A 1 138 ? 38.393 2.466 -46.360 1.00 98.12 138 GLN A N 1
ATOM 1147 C CA . GLN A 1 138 ? 38.466 2.077 -47.772 1.00 98.12 138 GLN A CA 1
ATOM 1148 C C . GLN A 1 138 ? 38.706 3.282 -48.688 1.00 98.12 138 GLN A C 1
ATOM 1150 O O . GLN A 1 138 ? 39.585 3.246 -49.547 1.00 98.12 138 GLN A O 1
ATOM 1155 N N . TYR A 1 139 ? 37.989 4.391 -48.477 1.00 98.25 139 TYR A N 1
ATOM 1156 C CA . TYR A 1 139 ? 38.203 5.612 -49.259 1.00 98.25 139 TYR A CA 1
ATOM 1157 C C . TYR A 1 139 ? 39.611 6.183 -49.088 1.00 98.25 139 TYR A C 1
ATOM 1159 O O . TYR A 1 139 ? 40.200 6.696 -50.045 1.00 98.25 139 TYR A O 1
ATOM 1167 N N . ARG A 1 140 ? 40.166 6.107 -47.876 1.00 97.69 140 ARG A N 1
ATOM 1168 C CA . ARG A 1 140 ? 41.538 6.538 -47.609 1.00 97.69 140 ARG A CA 1
ATOM 1169 C C . ARG A 1 140 ? 42.547 5.646 -48.328 1.00 97.69 140 ARG A C 1
ATOM 1171 O O . ARG A 1 140 ? 43.438 6.178 -48.985 1.00 97.69 140 ARG A O 1
ATOM 1178 N N . GLU A 1 141 ? 42.393 4.329 -48.234 1.00 97.81 141 GLU A N 1
ATOM 1179 C CA . GLU A 1 141 ? 43.262 3.356 -48.902 1.00 97.81 141 GLU A CA 1
ATOM 1180 C C . GLU A 1 141 ? 43.208 3.504 -50.426 1.00 97.81 141 GLU A C 1
ATOM 1182 O O . GLU A 1 141 ? 44.253 3.561 -51.074 1.00 97.81 141 GLU A O 1
ATOM 1187 N N . GLU A 1 142 ? 42.014 3.673 -51.003 1.00 97.75 142 GLU A N 1
ATOM 1188 C CA . GLU A 1 142 ? 41.861 3.968 -52.429 1.00 97.75 142 GLU A CA 1
ATOM 1189 C C . GLU A 1 142 ? 42.584 5.255 -52.825 1.00 97.75 142 GLU A C 1
ATOM 1191 O O . GLU A 1 142 ? 43.271 5.302 -53.849 1.00 97.75 142 GLU A O 1
ATOM 1196 N N . ARG A 1 143 ? 42.427 6.324 -52.037 1.00 97.44 143 ARG A N 1
ATOM 1197 C CA . ARG A 1 143 ? 43.102 7.598 -52.298 1.00 97.44 143 ARG A CA 1
ATOM 1198 C C . ARG A 1 143 ? 44.618 7.423 -52.257 1.00 97.44 143 ARG A C 1
ATOM 1200 O O . ARG A 1 143 ? 45.302 7.939 -53.139 1.00 97.44 143 ARG A O 1
ATOM 1207 N N . ASP A 1 144 ? 45.136 6.707 -51.267 1.00 97.88 144 ASP A N 1
ATOM 1208 C CA . ASP A 1 144 ? 46.569 6.474 -51.101 1.00 97.88 144 ASP A CA 1
ATOM 1209 C C . ASP A 1 144 ? 47.118 5.598 -52.254 1.00 97.88 144 ASP A C 1
ATOM 1211 O O . ASP A 1 144 ? 48.164 5.916 -52.824 1.00 97.88 144 ASP A O 1
ATOM 1215 N N . ALA A 1 145 ? 46.363 4.588 -52.711 1.00 98.25 145 ALA A N 1
ATOM 1216 C CA . ALA A 1 145 ? 46.690 3.791 -53.898 1.00 98.25 145 ALA A CA 1
ATOM 1217 C C . ALA A 1 145 ? 46.708 4.633 -55.188 1.00 98.25 145 ALA A C 1
ATOM 1219 O O . ALA A 1 145 ? 47.639 4.529 -55.990 1.00 98.25 145 ALA A O 1
ATOM 1220 N N . ARG A 1 146 ? 45.721 5.521 -55.380 1.00 97.38 146 ARG A N 1
ATOM 1221 C CA . ARG A 1 146 ? 45.689 6.460 -56.518 1.00 97.38 146 ARG A CA 1
ATOM 1222 C C . ARG A 1 146 ? 46.881 7.415 -56.492 1.00 97.38 146 ARG A C 1
ATOM 1224 O O . ARG A 1 146 ? 47.481 7.654 -57.537 1.00 97.38 146 ARG A O 1
ATOM 1231 N N . GLN A 1 147 ? 47.247 7.939 -55.321 1.00 97.62 147 GLN A N 1
ATOM 1232 C CA . GLN A 1 147 ? 48.425 8.801 -55.170 1.00 97.62 147 GLN A CA 1
ATOM 1233 C C . GLN A 1 147 ? 49.716 8.066 -55.535 1.00 97.62 147 GLN A C 1
ATOM 1235 O O . GLN A 1 147 ? 50.547 8.617 -56.258 1.00 97.62 147 GLN A O 1
ATOM 1240 N N . LEU A 1 148 ? 49.864 6.810 -55.105 1.00 96.94 148 LEU A N 1
ATOM 1241 C CA . LEU A 1 148 ? 51.015 5.984 -55.467 1.00 96.94 148 LEU A CA 1
ATOM 1242 C C . LEU A 1 148 ? 51.100 5.765 -56.984 1.00 96.94 148 LEU A C 1
ATOM 1244 O O . LEU A 1 148 ? 52.170 5.936 -57.564 1.00 96.94 148 LEU A O 1
ATOM 1248 N N . LEU A 1 149 ? 49.976 5.451 -57.636 1.00 96.44 149 LEU A N 1
ATOM 1249 C CA . LEU A 1 149 ? 49.914 5.285 -59.091 1.00 96.44 149 LEU A CA 1
ATOM 1250 C C . LEU A 1 149 ? 50.269 6.578 -59.836 1.00 96.44 149 LEU A C 1
ATOM 1252 O O . LEU A 1 149 ? 51.037 6.537 -60.793 1.00 96.44 149 LEU A O 1
ATOM 1256 N N . ILE A 1 150 ? 49.764 7.732 -59.388 1.00 96.25 150 ILE A N 1
ATOM 1257 C CA . ILE A 1 150 ? 50.113 9.042 -59.964 1.00 96.25 150 ILE A CA 1
ATOM 1258 C C . ILE A 1 150 ? 51.610 9.318 -59.806 1.00 96.25 150 ILE A C 1
ATOM 1260 O O . ILE A 1 150 ? 52.257 9.774 -60.749 1.00 96.25 150 ILE A O 1
ATOM 1264 N N . TRP A 1 151 ? 52.177 9.041 -58.630 1.00 95.00 151 TRP A N 1
ATOM 1265 C CA . TRP A 1 151 ? 53.608 9.199 -58.387 1.00 95.00 151 TRP A CA 1
ATOM 1266 C C . TRP A 1 151 ? 54.437 8.317 -59.330 1.00 95.00 151 TRP A C 1
ATOM 1268 O O . TRP A 1 151 ? 55.331 8.832 -60.002 1.00 95.00 151 TRP A O 1
ATOM 1278 N N . GLN A 1 152 ? 54.082 7.032 -59.458 1.00 95.19 152 GLN A N 1
ATOM 1279 C CA . GLN A 1 152 ? 54.726 6.094 -60.385 1.00 95.19 152 GLN A CA 1
ATOM 1280 C C . GLN A 1 152 ? 54.619 6.572 -61.840 1.00 95.19 152 GLN A C 1
ATOM 1282 O O . GLN A 1 152 ? 55.615 6.594 -62.559 1.00 95.19 152 GLN A O 1
ATOM 1287 N N . LEU A 1 153 ? 53.433 7.012 -62.274 1.00 93.69 153 LEU A N 1
ATOM 1288 C CA . LEU A 1 153 ? 53.204 7.526 -63.626 1.00 93.69 153 LEU A CA 1
ATOM 1289 C C . LEU A 1 153 ? 54.067 8.764 -63.912 1.00 93.69 153 LEU A C 1
ATOM 1291 O O . LEU A 1 153 ? 54.675 8.872 -64.977 1.00 93.69 153 LEU A O 1
ATOM 1295 N N . ASN A 1 154 ? 54.147 9.692 -62.958 1.00 92.38 154 ASN A N 1
ATOM 1296 C CA . ASN A 1 154 ? 54.954 10.9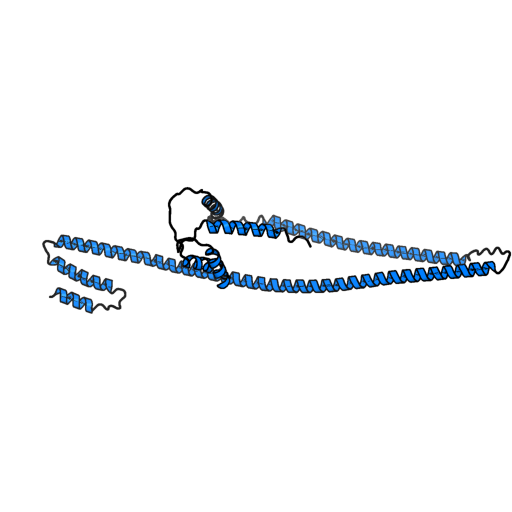02 -63.079 1.00 92.38 154 ASN A CA 1
ATOM 1297 C C . ASN A 1 154 ? 56.455 10.594 -63.116 1.00 92.38 154 ASN A C 1
ATOM 1299 O O . ASN A 1 154 ? 57.191 11.266 -63.839 1.00 92.38 154 ASN A O 1
ATOM 1303 N N . ASP A 1 155 ? 56.918 9.596 -62.363 1.00 92.56 155 ASP A N 1
ATOM 1304 C CA . ASP A 1 155 ? 58.314 9.155 -62.385 1.00 92.56 155 ASP A CA 1
ATOM 1305 C C . ASP A 1 155 ? 58.676 8.499 -63.727 1.00 92.56 155 ASP A C 1
ATOM 1307 O O . ASP A 1 155 ? 59.653 8.894 -64.366 1.00 92.56 155 ASP A O 1
ATOM 1311 N N . LEU A 1 156 ? 57.812 7.611 -64.239 1.00 90.06 156 LEU A N 1
ATOM 1312 C CA . LEU A 1 156 ? 57.938 7.022 -65.579 1.00 90.06 156 LEU A CA 1
ATOM 1313 C C . LEU A 1 156 ? 57.914 8.089 -66.682 1.00 90.06 156 LEU A C 1
ATOM 1315 O O . LEU A 1 156 ? 58.727 8.046 -67.605 1.00 90.06 156 LEU A O 1
ATOM 1319 N N . THR A 1 157 ? 57.031 9.084 -66.570 1.00 84.50 157 THR A N 1
ATOM 1320 C CA . THR A 1 157 ? 56.959 10.217 -67.506 1.00 84.50 157 THR A CA 1
ATOM 1321 C C . THR A 1 157 ? 58.247 11.042 -67.456 1.00 84.50 157 THR A C 1
ATOM 1323 O O . THR A 1 157 ? 58.806 11.389 -68.492 1.00 84.50 157 THR A O 1
ATOM 1326 N N . ARG A 1 158 ? 58.795 11.299 -66.262 1.00 79.50 158 ARG A N 1
ATOM 1327 C CA . ARG A 1 158 ? 60.070 12.012 -66.076 1.00 79.50 158 ARG A CA 1
ATOM 1328 C C . ARG A 1 158 ? 61.270 11.216 -66.604 1.00 79.50 158 ARG A C 1
ATOM 1330 O O . ARG A 1 158 ? 62.204 11.819 -67.134 1.00 79.50 158 ARG A O 1
ATOM 1337 N N . GLY A 1 159 ? 61.244 9.889 -66.479 1.00 70.06 159 GLY A N 1
ATOM 1338 C CA . GLY A 1 159 ? 62.235 8.973 -67.048 1.00 70.06 159 GLY A CA 1
ATOM 1339 C C . GLY A 1 159 ? 62.168 8.899 -68.576 1.00 70.06 159 GLY A C 1
ATOM 1340 O O . GLY A 1 159 ? 63.204 8.946 -69.235 1.00 70.06 159 GLY A O 1
ATOM 1341 N N . SER A 1 160 ? 60.961 8.887 -69.147 1.00 60.44 160 SER A N 1
ATOM 1342 C CA . SER A 1 160 ? 60.717 8.906 -70.597 1.00 60.44 160 SER A CA 1
ATOM 1343 C C . SER A 1 160 ? 61.129 10.240 -71.241 1.00 60.44 160 SER A C 1
ATOM 1345 O O . SER A 1 160 ? 61.819 10.252 -72.260 1.00 60.44 160 SER A O 1
ATOM 1347 N N 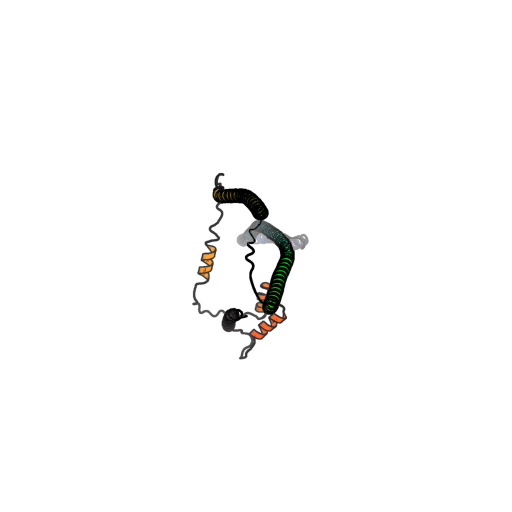. VAL A 1 161 ? 60.828 11.370 -70.591 1.00 52.25 161 VAL A N 1
ATOM 1348 C CA . VAL A 1 161 ? 61.199 12.724 -71.053 1.00 52.25 161 VAL A CA 1
ATOM 1349 C C . VAL A 1 161 ? 62.712 12.991 -70.955 1.00 52.25 161 VAL A C 1
ATOM 1351 O O . VAL A 1 161 ? 63.242 13.831 -71.678 1.00 52.25 161 VAL A O 1
ATOM 1354 N N . LYS A 1 162 ? 63.453 12.247 -70.123 1.00 52.97 162 LYS A N 1
ATOM 1355 C CA . LYS A 1 162 ? 64.928 12.298 -70.087 1.00 52.97 162 LYS A CA 1
ATOM 1356 C C . LYS A 1 162 ? 65.613 11.412 -71.140 1.00 52.97 162 LYS A C 1
ATOM 1358 O O . LYS A 1 162 ? 66.827 11.527 -71.298 1.00 52.97 162 LYS A O 1
ATOM 1363 N N . GLY A 1 163 ? 64.866 10.569 -71.861 1.00 49.62 163 GLY A N 1
ATOM 1364 C CA . GLY A 1 163 ? 65.392 9.629 -72.858 1.00 49.62 163 GLY A CA 1
ATOM 1365 C C . GLY A 1 163 ? 65.443 10.140 -74.301 1.00 49.62 163 GLY A C 1
ATOM 1366 O O . GLY A 1 163 ? 66.256 9.636 -75.064 1.00 49.62 163 GLY A O 1
ATOM 1367 N N . ASN A 1 164 ? 64.660 11.160 -74.674 1.00 38.44 164 ASN A N 1
ATOM 1368 C CA . ASN A 1 164 ? 64.636 11.713 -76.036 1.00 38.44 164 ASN A CA 1
ATOM 1369 C C . ASN A 1 164 ? 64.657 13.258 -76.016 1.00 38.44 164 ASN A C 1
ATOM 1371 O O . ASN A 1 164 ? 63.684 13.910 -75.653 1.00 38.44 164 ASN A O 1
ATOM 1375 N N . ARG A 1 165 ? 65.796 13.841 -76.411 1.00 36.50 165 ARG A N 1
ATOM 1376 C CA . ARG A 1 165 ? 65.982 15.256 -76.827 1.00 36.50 165 ARG A CA 1
ATOM 1377 C C . ARG A 1 165 ? 65.316 15.494 -78.210 1.00 36.50 165 ARG A C 1
ATOM 1379 O O . ARG A 1 165 ? 65.120 14.504 -78.906 1.00 36.50 165 ARG A O 1
ATOM 1386 N N . PRO A 1 166 ? 65.301 16.721 -78.779 1.00 47.97 166 PRO A N 1
ATOM 1387 C CA . PRO A 1 166 ? 64.777 18.032 -78.371 1.00 47.97 166 PRO A CA 1
ATOM 1388 C C . PRO A 1 166 ? 63.726 18.562 -79.401 1.00 47.97 166 PRO A C 1
ATOM 1390 O O . PRO A 1 166 ? 63.393 17.882 -80.361 1.00 47.97 166 PRO A O 1
ATOM 1393 N N . MET A 1 167 ? 63.331 19.827 -79.236 1.00 38.81 167 MET A N 1
ATOM 1394 C CA . MET A 1 167 ? 62.610 20.721 -80.161 1.00 38.81 167 MET A CA 1
ATOM 1395 C C . MET A 1 167 ? 61.092 20.603 -80.351 1.00 38.81 167 MET A C 1
ATOM 1397 O O . MET A 1 167 ? 60.559 19.579 -80.746 1.00 38.81 167 MET A O 1
ATOM 1401 N N . ASP A 1 168 ? 60.485 21.770 -80.110 1.00 43.06 168 ASP A N 1
ATOM 1402 C CA . ASP A 1 168 ? 59.508 22.446 -80.962 1.00 43.06 168 ASP A CA 1
ATOM 1403 C C . ASP A 1 168 ? 58.284 21.635 -81.390 1.00 43.06 168 ASP A C 1
ATOM 1405 O O . ASP A 1 168 ? 58.329 20.859 -82.331 1.00 43.06 168 ASP A O 1
ATOM 1409 N N . GLU A 1 169 ? 57.159 21.898 -80.730 1.00 37.94 169 GLU A N 1
ATOM 1410 C CA . GLU A 1 169 ? 56.010 22.415 -81.464 1.00 37.94 169 GLU A CA 1
ATOM 1411 C C . GLU A 1 169 ? 55.020 23.046 -80.486 1.00 37.94 169 GLU A C 1
ATOM 1413 O O . GLU A 1 169 ? 54.391 22.409 -79.638 1.00 37.94 169 GLU A O 1
ATOM 1418 N N . ASN A 1 170 ? 54.888 24.355 -80.640 1.00 48.03 170 ASN A N 1
ATOM 1419 C CA . ASN A 1 170 ? 53.650 25.085 -80.455 1.00 48.03 170 ASN A CA 1
ATOM 1420 C C . ASN A 1 170 ? 52.444 24.272 -80.978 1.00 48.03 170 ASN A C 1
ATOM 1422 O O . ASN A 1 170 ? 52.072 24.389 -82.139 1.00 48.03 170 ASN A O 1
ATOM 1426 N N . THR A 1 171 ? 51.803 23.476 -80.122 1.00 39.12 171 THR A N 1
ATOM 1427 C CA . THR A 1 171 ? 50.443 22.990 -80.370 1.00 39.12 171 THR A CA 1
ATOM 1428 C C . THR A 1 171 ? 49.518 23.718 -79.415 1.00 39.12 171 THR A C 1
ATOM 1430 O O . THR A 1 171 ? 49.248 23.282 -78.295 1.00 39.12 171 THR A O 1
ATOM 1433 N N . GLY A 1 172 ? 49.043 24.871 -79.882 1.00 47.94 172 GLY A N 1
ATOM 1434 C CA . GLY A 1 172 ? 47.829 25.483 -79.382 1.00 47.94 172 GLY A CA 1
ATOM 1435 C C . GLY A 1 172 ? 46.689 24.472 -79.457 1.00 47.94 172 GLY A C 1
ATOM 1436 O O . GLY A 1 172 ? 46.030 24.330 -80.480 1.00 47.94 172 GLY A O 1
ATOM 1437 N N . GLY A 1 173 ? 46.440 23.781 -78.350 1.00 43.75 173 GLY A N 1
ATOM 1438 C CA . GLY A 1 173 ? 45.186 23.089 -78.109 1.00 43.75 173 GLY A CA 1
ATOM 1439 C C . GLY A 1 173 ? 44.128 24.126 -77.774 1.00 43.75 173 GLY A C 1
ATOM 1440 O O . GLY A 1 173 ? 43.716 24.237 -76.622 1.00 43.75 173 GLY A O 1
ATOM 1441 N N . ALA A 1 174 ? 43.726 24.927 -78.763 1.00 54.72 174 ALA A N 1
ATOM 1442 C CA . ALA A 1 174 ? 42.447 25.609 -78.698 1.00 54.72 174 ALA A CA 1
ATOM 1443 C C . ALA A 1 174 ? 41.408 24.511 -78.445 1.00 54.72 174 ALA A C 1
ATOM 1445 O O . ALA A 1 174 ? 41.146 23.701 -79.333 1.00 54.72 174 ALA A O 1
ATOM 1446 N N . GLN A 1 175 ? 40.907 24.415 -77.207 1.00 57.88 175 GLN A N 1
ATOM 1447 C CA . GLN A 1 175 ? 39.776 23.551 -76.893 1.00 57.88 175 GLN A CA 1
ATOM 1448 C C . GLN A 1 175 ? 38.712 23.829 -77.948 1.00 57.88 175 GLN A C 1
ATOM 1450 O O . GLN A 1 175 ? 38.320 24.982 -78.139 1.00 57.88 175 GLN A O 1
ATOM 1455 N N . ASP A 1 176 ? 38.320 22.778 -78.665 1.00 69.38 176 ASP A N 1
ATOM 1456 C CA . ASP A 1 176 ? 37.310 22.843 -79.709 1.00 69.38 176 ASP A CA 1
ATOM 1457 C C . ASP A 1 176 ? 36.113 23.664 -79.185 1.00 69.38 176 ASP A C 1
ATOM 1459 O O . ASP A 1 176 ? 35.564 23.323 -78.126 1.00 69.38 176 ASP A O 1
ATOM 1463 N N . PRO A 1 177 ? 35.713 24.759 -79.865 1.00 77.62 177 PRO A N 1
ATOM 1464 C CA . PRO A 1 177 ? 34.596 25.600 -79.444 1.00 77.62 177 PRO A CA 1
ATOM 1465 C C . PRO A 1 177 ? 33.332 24.794 -79.119 1.00 77.62 177 PRO A C 1
ATOM 1467 O O . PRO A 1 177 ? 32.557 25.184 -78.245 1.00 77.62 177 PRO A O 1
ATOM 1470 N N . VAL A 1 178 ? 33.146 23.643 -79.774 1.00 82.50 178 VAL A N 1
ATOM 1471 C CA . VAL A 1 178 ? 32.026 22.726 -79.541 1.00 82.50 178 VAL A CA 1
ATOM 1472 C C . VAL A 1 178 ? 32.127 22.020 -78.183 1.00 82.50 178 VAL A C 1
ATOM 1474 O O . VAL A 1 178 ? 31.115 21.890 -77.492 1.00 82.50 178 VAL A O 1
ATOM 1477 N N . GLN A 1 179 ? 33.324 21.616 -77.745 1.00 80.12 179 GLN A N 1
ATOM 1478 C CA . GLN A 1 179 ? 33.537 20.981 -76.436 1.00 80.12 179 GLN A CA 1
ATOM 1479 C C . GLN A 1 179 ? 33.285 21.959 -75.287 1.00 80.12 179 GLN A C 1
ATOM 1481 O O . GLN A 1 179 ? 32.605 21.614 -74.319 1.00 80.12 179 GLN A O 1
ATOM 1486 N N . LEU A 1 180 ? 33.756 23.203 -75.422 1.00 83.12 180 LEU A N 1
ATOM 1487 C CA . LEU A 1 180 ? 33.458 24.271 -74.465 1.00 83.12 180 LEU A CA 1
ATOM 1488 C C . LEU A 1 180 ? 31.959 24.578 -74.418 1.00 83.12 180 LEU A C 1
ATOM 1490 O O . LEU A 1 180 ? 31.391 24.743 -73.338 1.00 83.12 180 LEU A O 1
ATOM 1494 N N . GLN A 1 181 ? 31.287 24.591 -75.572 1.00 87.25 181 GLN A N 1
ATOM 1495 C CA . GLN A 1 181 ? 29.843 24.794 -75.634 1.00 87.25 181 GLN A CA 1
ATOM 1496 C C . GLN A 1 181 ? 29.066 23.638 -74.983 1.00 87.25 181 GLN A C 1
ATOM 1498 O O . GLN A 1 181 ? 28.051 23.877 -74.323 1.00 87.25 181 GLN A O 1
ATOM 1503 N N . LEU A 1 182 ? 29.535 22.395 -75.136 1.00 88.06 182 LEU A N 1
ATOM 1504 C CA . LEU A 1 182 ? 28.945 21.218 -74.501 1.00 88.06 182 LEU A CA 1
ATOM 1505 C C . LEU A 1 182 ? 29.140 21.250 -72.980 1.00 88.06 182 LEU A C 1
ATOM 1507 O O . LEU A 1 182 ? 28.163 21.101 -72.250 1.00 88.06 182 LEU A O 1
ATOM 1511 N N . ALA A 1 183 ? 30.356 21.529 -72.504 1.00 87.81 183 ALA A N 1
ATOM 1512 C CA . ALA A 1 183 ? 30.651 21.670 -71.079 1.00 87.81 183 ALA A CA 1
ATOM 1513 C C . ALA A 1 183 ? 29.811 22.787 -70.439 1.00 87.81 183 ALA A C 1
ATOM 1515 O O . ALA A 1 183 ? 29.212 22.593 -69.386 1.00 87.81 183 ALA A O 1
ATOM 1516 N N . LEU A 1 184 ? 29.665 23.928 -71.118 1.00 89.75 184 LEU A N 1
ATOM 1517 C CA . LEU A 1 184 ? 28.839 25.040 -70.647 1.00 89.75 184 LEU A CA 1
ATOM 1518 C C . LEU A 1 184 ? 27.348 24.655 -70.590 1.00 89.75 184 LEU A C 1
ATOM 1520 O O . LEU A 1 184 ? 26.663 24.988 -69.621 1.00 89.75 184 LEU A O 1
ATOM 1524 N N . LYS A 1 185 ? 26.835 23.909 -71.580 1.00 93.81 185 LYS A N 1
ATOM 1525 C CA . LYS A 1 185 ? 25.464 23.363 -71.546 1.00 93.81 185 LYS A CA 1
ATOM 1526 C C . LYS A 1 185 ? 25.259 22.401 -70.374 1.00 93.81 185 LYS A C 1
ATOM 1528 O O . LYS A 1 185 ? 24.218 22.480 -69.725 1.00 93.81 185 LYS A O 1
ATOM 1533 N N . VAL A 1 186 ? 26.235 21.538 -70.091 1.00 93.62 186 VAL A N 1
ATOM 1534 C CA . VAL A 1 186 ? 26.198 20.620 -68.943 1.00 93.62 186 VAL A CA 1
ATOM 1535 C C . VAL A 1 186 ? 26.198 21.408 -67.632 1.00 93.62 186 VAL A C 1
ATOM 1537 O O . VAL A 1 186 ? 25.271 21.246 -66.848 1.00 93.62 186 VAL A O 1
ATOM 1540 N N . CYS A 1 187 ? 27.107 22.371 -67.452 1.00 92.31 187 CYS A N 1
ATOM 1541 C CA . CYS A 1 187 ? 27.139 23.218 -66.255 1.00 92.31 187 CYS A CA 1
ATOM 1542 C C . CYS A 1 187 ? 25.835 24.004 -66.044 1.00 92.31 187 CYS A C 1
ATOM 1544 O O . CYS A 1 187 ? 25.367 24.130 -64.917 1.00 92.31 187 CYS A O 1
ATOM 1546 N N . ARG A 1 188 ? 25.209 24.518 -67.113 1.00 94.50 188 ARG A N 1
ATOM 1547 C CA . ARG A 1 188 ? 23.899 25.192 -67.014 1.00 94.50 188 ARG A CA 1
ATOM 1548 C C . ARG A 1 188 ? 22.785 24.233 -66.599 1.00 94.50 188 ARG A C 1
ATOM 1550 O O . ARG A 1 188 ? 21.913 24.610 -65.817 1.00 94.50 188 ARG A O 1
ATOM 1557 N N . ARG A 1 189 ? 22.804 23.003 -67.113 1.00 96.06 189 ARG A N 1
ATOM 1558 C CA . ARG A 1 189 ? 21.845 21.958 -66.737 1.00 96.06 189 ARG A CA 1
ATOM 1559 C C . ARG A 1 189 ? 22.033 21.523 -65.283 1.00 96.06 189 ARG A C 1
ATOM 1561 O O . ARG A 1 189 ? 21.053 21.325 -64.581 1.00 96.06 189 ARG A O 1
ATOM 1568 N N . ASP A 1 190 ? 23.266 21.401 -64.820 1.00 94.19 190 ASP A N 1
ATOM 1569 C CA . ASP A 1 190 ? 23.530 20.999 -63.439 1.00 94.19 190 ASP A CA 1
ATOM 1570 C C . ASP A 1 190 ? 23.231 22.136 -62.455 1.00 94.19 190 ASP A C 1
ATOM 1572 O O . ASP A 1 190 ? 22.666 21.887 -61.394 1.00 94.19 190 ASP A O 1
ATOM 1576 N N . LEU A 1 191 ? 23.477 23.395 -62.841 1.00 94.56 191 LEU A N 1
ATOM 1577 C CA . LEU A 1 191 ? 23.051 24.561 -62.062 1.00 94.56 191 LEU A CA 1
ATOM 1578 C C . LEU A 1 191 ? 21.525 24.623 -61.916 1.00 94.56 191 LEU A C 1
ATOM 1580 O O . LEU A 1 191 ? 21.029 24.867 -60.821 1.00 94.56 191 LEU A O 1
ATOM 1584 N N . THR A 1 192 ? 20.785 24.391 -63.004 1.00 95.62 192 THR A N 1
ATOM 1585 C CA . THR A 1 192 ? 19.311 24.392 -62.969 1.00 95.62 192 THR A CA 1
ATOM 1586 C C . THR A 1 192 ? 18.769 23.251 -62.115 1.00 95.62 192 THR A C 1
ATOM 1588 O O . THR A 1 192 ? 17.918 23.498 -61.269 1.00 95.62 192 THR A O 1
ATOM 1591 N N . LYS A 1 193 ? 19.331 22.041 -62.222 1.00 95.94 193 LYS A N 1
ATOM 1592 C CA . LYS A 1 193 ? 18.987 20.929 -61.320 1.00 95.94 193 LYS A CA 1
ATOM 1593 C C . LYS A 1 193 ? 19.254 21.259 -59.853 1.00 95.94 193 LYS A C 1
ATOM 1595 O O . LYS A 1 193 ? 18.383 21.049 -59.020 1.00 95.94 193 LYS A O 1
ATOM 1600 N N . ALA A 1 194 ? 20.423 21.817 -59.535 1.00 92.62 194 ALA A N 1
ATOM 1601 C CA . ALA A 1 194 ? 20.748 22.207 -58.165 1.00 92.62 194 ALA A CA 1
ATOM 1602 C C . ALA A 1 194 ? 19.801 23.304 -57.642 1.00 92.62 194 ALA A C 1
ATOM 1604 O O . ALA A 1 194 ? 19.421 23.296 -56.473 1.00 92.62 194 ALA A O 1
ATOM 1605 N N . GLN A 1 195 ? 19.379 24.238 -58.502 1.00 94.88 195 GLN A N 1
ATOM 1606 C CA . GLN A 1 195 ? 18.383 25.259 -58.158 1.00 94.88 195 GLN A CA 1
ATOM 1607 C C . GLN A 1 195 ? 16.993 24.654 -57.907 1.00 94.88 195 GLN A C 1
ATOM 1609 O O . GLN A 1 195 ? 16.308 25.066 -56.967 1.00 94.88 195 GLN A O 1
ATOM 1614 N N . GLU A 1 196 ? 16.580 23.674 -58.709 1.00 95.88 196 GLU A N 1
ATOM 1615 C CA . GLU A 1 196 ? 15.325 22.935 -58.529 1.00 95.88 196 GLU A CA 1
ATOM 1616 C C . GLU A 1 196 ? 15.341 22.110 -57.235 1.00 95.88 196 GLU A C 1
ATOM 1618 O O . GLU A 1 196 ? 14.393 22.187 -56.454 1.00 95.88 196 GLU A O 1
ATOM 1623 N N . GLU A 1 197 ? 16.431 21.395 -56.952 1.00 95.50 197 GLU A N 1
ATOM 1624 C CA . GLU A 1 197 ? 16.622 20.638 -55.708 1.00 95.50 197 GLU A CA 1
ATOM 1625 C C . GLU A 1 197 ? 16.604 21.550 -54.478 1.00 95.50 197 GLU A C 1
ATOM 1627 O O . GLU A 1 197 ? 15.920 21.247 -53.501 1.00 95.50 197 GLU A O 1
ATOM 1632 N N . LEU A 1 198 ? 17.271 22.707 -54.536 1.00 95.06 198 LEU A N 1
ATOM 1633 C CA . LEU A 1 198 ? 17.230 23.698 -53.459 1.00 95.06 198 LEU A CA 1
ATOM 1634 C C . LEU A 1 198 ? 15.816 24.249 -53.242 1.00 95.06 198 LEU A C 1
ATOM 1636 O O . LEU A 1 198 ? 15.383 24.423 -52.103 1.00 95.06 198 LEU A O 1
ATOM 1640 N N . THR A 1 199 ? 15.086 24.526 -54.323 1.00 95.00 199 THR A N 1
ATOM 1641 C CA . THR A 1 199 ? 13.702 25.012 -54.234 1.00 95.00 199 THR A CA 1
ATOM 1642 C C . THR A 1 199 ? 12.788 23.945 -53.635 1.00 95.00 199 THR A C 1
ATOM 1644 O O . THR A 1 199 ? 11.952 24.268 -52.792 1.00 95.00 199 THR A O 1
ATOM 1647 N N . ARG A 1 200 ? 12.988 22.677 -54.009 1.00 96.38 200 ARG A N 1
ATOM 1648 C CA . ARG A 1 200 ? 12.271 21.529 -53.450 1.00 96.38 200 ARG A CA 1
ATOM 1649 C C . ARG A 1 200 ? 12.554 21.359 -51.960 1.00 96.38 200 ARG A C 1
ATOM 1651 O O . ARG A 1 200 ? 11.622 21.370 -51.171 1.00 96.38 200 ARG A O 1
ATOM 1658 N N . MET A 1 201 ? 13.827 21.331 -51.568 1.00 94.56 201 MET A N 1
ATOM 1659 C CA . MET A 1 201 ? 14.229 21.214 -50.164 1.00 94.56 201 MET A CA 1
ATOM 1660 C C . MET A 1 201 ? 13.704 22.380 -49.321 1.00 94.56 201 MET A C 1
ATOM 1662 O O . MET A 1 201 ? 13.289 22.191 -48.181 1.00 94.56 201 MET A O 1
ATOM 1666 N N . LYS A 1 202 ? 13.684 23.597 -49.879 1.00 93.50 202 LYS A N 1
ATOM 1667 C CA . LYS A 1 202 ? 13.100 24.762 -49.210 1.00 93.50 202 LYS A CA 1
ATOM 1668 C C . LYS A 1 202 ? 11.593 24.594 -49.004 1.00 93.50 202 LYS A C 1
ATOM 1670 O O . LYS A 1 202 ? 11.112 24.971 -47.943 1.00 93.50 202 LYS A O 1
ATOM 1675 N N . ALA A 1 203 ? 10.864 24.059 -49.984 1.00 94.62 203 ALA A N 1
ATOM 1676 C CA . ALA A 1 203 ? 9.434 23.776 -49.851 1.00 94.62 203 ALA A CA 1
ATOM 1677 C C . ALA A 1 203 ? 9.171 22.699 -48.786 1.00 94.62 203 ALA A C 1
ATOM 1679 O O . ALA A 1 203 ? 8.401 22.951 -47.864 1.00 94.62 203 ALA A O 1
ATOM 1680 N N . ASP A 1 204 ? 9.900 21.581 -48.835 1.00 94.12 204 ASP A N 1
ATOM 1681 C CA . ASP A 1 204 ? 9.789 20.500 -47.848 1.00 94.12 204 ASP A CA 1
ATOM 1682 C C . ASP A 1 204 ? 10.094 21.011 -46.424 1.00 94.12 204 ASP A C 1
ATOM 1684 O O . ASP A 1 204 ? 9.406 20.679 -45.460 1.00 94.12 204 ASP A O 1
ATOM 1688 N N . TYR A 1 205 ? 11.096 21.886 -46.282 1.00 94.25 205 TYR A N 1
ATOM 1689 C CA . TYR A 1 205 ? 11.415 22.541 -45.012 1.00 94.25 205 TYR A CA 1
ATOM 1690 C C . TYR A 1 205 ? 10.289 23.462 -44.520 1.00 94.25 205 TYR A C 1
ATOM 1692 O O . TYR A 1 205 ? 9.975 23.468 -43.329 1.00 94.25 205 TYR A O 1
ATOM 1700 N N . TRP A 1 206 ? 9.669 24.236 -45.418 1.00 94.50 206 TRP A N 1
ATOM 1701 C CA . TRP A 1 206 ? 8.513 25.063 -45.067 1.00 94.50 206 TRP A CA 1
ATOM 1702 C C . TRP A 1 206 ? 7.332 24.218 -44.587 1.00 94.50 206 TRP A C 1
ATOM 1704 O O . TRP A 1 206 ? 6.689 24.616 -43.617 1.00 94.50 206 TRP A O 1
ATOM 1714 N N . ASP A 1 207 ? 7.078 23.062 -45.199 1.00 94.38 207 ASP A N 1
ATOM 1715 C CA . ASP A 1 207 ? 6.004 22.155 -44.782 1.00 94.38 207 ASP A CA 1
ATOM 1716 C C . ASP A 1 207 ? 6.255 21.597 -43.375 1.00 94.38 207 ASP A C 1
ATOM 1718 O O . ASP A 1 207 ? 5.375 21.683 -42.517 1.00 94.38 207 ASP A O 1
ATOM 1722 N N . VAL A 1 208 ? 7.478 21.136 -43.088 1.00 95.56 208 VAL A N 1
ATOM 1723 C CA . VAL A 1 208 ? 7.865 20.664 -41.743 1.00 95.56 208 VAL A CA 1
ATOM 1724 C C . VAL A 1 208 ? 7.750 21.775 -40.695 1.00 95.56 208 VAL A C 1
ATOM 1726 O O . VAL A 1 208 ? 7.316 21.537 -39.569 1.00 95.56 208 VAL A O 1
ATOM 1729 N N . LEU A 1 209 ? 8.100 23.016 -41.041 1.00 93.75 209 LEU A N 1
ATOM 1730 C CA . LEU A 1 209 ? 7.897 24.146 -40.132 1.00 93.75 209 LEU A CA 1
ATOM 1731 C C . LEU A 1 209 ? 6.415 24.412 -39.857 1.00 93.75 209 LEU A C 1
ATOM 1733 O O . LEU A 1 209 ? 6.066 24.794 -38.741 1.00 93.75 209 LEU A O 1
ATOM 1737 N N . LYS A 1 210 ? 5.535 24.227 -40.847 1.00 93.75 210 LYS A N 1
ATOM 1738 C CA . LYS A 1 210 ? 4.089 24.398 -40.655 1.00 93.75 210 LYS A CA 1
ATOM 1739 C C . LYS A 1 210 ? 3.494 23.308 -39.776 1.00 93.75 210 LYS A C 1
ATOM 1741 O O . LYS A 1 210 ? 2.647 23.637 -38.949 1.00 93.75 210 LYS A O 1
ATOM 1746 N N . THR A 1 211 ? 3.958 22.064 -39.897 1.00 92.62 211 THR A N 1
ATOM 1747 C CA . THR A 1 211 ? 3.525 20.984 -38.999 1.00 92.62 211 THR A CA 1
ATOM 1748 C C . THR A 1 211 ? 3.995 21.238 -37.571 1.00 92.62 211 THR A C 1
ATOM 1750 O O . THR A 1 211 ? 3.169 21.250 -36.668 1.00 92.62 211 THR A O 1
ATOM 1753 N N . LEU A 1 212 ? 5.277 21.573 -37.370 1.00 93.75 212 LEU A N 1
ATOM 1754 C CA . LEU A 1 212 ? 5.806 21.886 -36.035 1.00 93.75 212 LEU A CA 1
ATOM 1755 C C . LEU A 1 212 ? 5.099 23.080 -35.386 1.00 93.75 212 LEU A C 1
ATOM 1757 O O . LEU A 1 212 ? 4.869 23.080 -34.181 1.00 93.75 212 LEU A O 1
ATOM 1761 N N . GLN A 1 213 ? 4.772 24.107 -36.174 1.00 94.56 213 GLN A N 1
ATOM 1762 C CA . GLN A 1 213 ? 4.018 25.254 -35.678 1.00 94.56 213 GLN A CA 1
ATOM 1763 C C . GLN A 1 213 ? 2.619 24.833 -35.207 1.00 94.56 213 GLN A C 1
ATOM 1765 O O . GLN A 1 213 ? 2.185 25.274 -34.148 1.00 94.56 213 GLN A O 1
ATOM 1770 N N . GLY A 1 214 ? 1.940 23.961 -35.960 1.00 94.44 214 GLY A N 1
ATOM 1771 C CA . GLY A 1 214 ? 0.645 23.403 -35.568 1.00 94.44 214 GLY A CA 1
ATOM 1772 C C . GLY A 1 214 ? 0.726 22.583 -34.280 1.00 94.44 214 GLY A C 1
ATOM 1773 O O . GLY A 1 214 ? -0.071 22.806 -33.372 1.00 94.44 214 GLY A O 1
ATOM 1774 N N . ASP A 1 215 ? 1.727 21.708 -34.169 1.00 94.25 215 ASP A N 1
ATOM 1775 C CA . ASP A 1 215 ? 1.963 20.899 -32.968 1.00 94.25 215 ASP A CA 1
ATOM 1776 C C . ASP A 1 215 ? 2.246 21.786 -31.743 1.00 94.25 215 ASP A C 1
ATOM 1778 O O . ASP A 1 215 ? 1.740 21.538 -30.648 1.00 94.25 215 ASP A O 1
ATOM 1782 N N . PHE A 1 216 ? 3.023 22.861 -31.924 1.00 96.25 216 PHE A N 1
ATOM 1783 C CA . PHE A 1 216 ? 3.308 23.832 -30.869 1.00 96.25 216 PHE A CA 1
ATOM 1784 C C . PHE A 1 216 ? 2.052 24.591 -30.426 1.00 96.25 216 PHE A C 1
ATOM 1786 O O . PHE A 1 216 ? 1.813 24.734 -29.226 1.00 96.25 216 PHE A O 1
ATOM 1793 N N . ASP A 1 217 ? 1.242 25.062 -31.375 1.00 95.19 217 ASP A N 1
ATOM 1794 C CA . ASP A 1 217 ? -0.002 25.774 -31.079 1.00 95.19 217 ASP A CA 1
ATOM 1795 C C . ASP A 1 217 ? -1.017 24.847 -30.382 1.00 95.19 217 ASP A C 1
ATOM 1797 O O . ASP A 1 217 ? -1.679 25.266 -29.428 1.00 95.19 217 ASP A O 1
ATOM 1801 N N . GLN A 1 218 ? -1.080 23.568 -30.777 1.00 95.56 218 GLN A N 1
ATOM 1802 C CA . GLN A 1 218 ? -1.883 22.551 -30.097 1.00 95.56 218 GLN A CA 1
ATOM 1803 C C . GLN A 1 218 ? -1.407 22.339 -28.657 1.00 95.56 218 GLN A C 1
ATOM 1805 O O . GLN A 1 218 ? -2.206 22.468 -27.728 1.00 95.56 218 GLN A O 1
ATOM 1810 N N . LEU A 1 219 ? -0.115 22.073 -28.454 1.00 95.56 219 LEU A N 1
ATOM 1811 C CA . LEU A 1 219 ? 0.452 21.846 -27.123 1.00 95.56 219 LEU A CA 1
ATOM 1812 C C . LEU A 1 219 ? 0.233 23.053 -26.203 1.00 95.56 219 LEU A C 1
ATOM 1814 O O . LEU A 1 219 ? -0.082 22.904 -25.022 1.00 95.56 219 LEU A O 1
ATOM 1818 N N . LYS A 1 220 ? 0.358 24.262 -26.753 1.00 94.44 220 LYS A N 1
ATOM 1819 C CA . LYS A 1 220 ? 0.075 25.499 -26.032 1.00 94.44 220 LYS A CA 1
ATOM 1820 C C . LYS A 1 220 ? -1.394 25.591 -25.618 1.00 94.44 220 LYS A C 1
ATOM 1822 O O . LYS A 1 220 ? -1.666 25.948 -24.477 1.00 94.44 220 LYS A O 1
ATOM 1827 N N . SER A 1 221 ? -2.325 25.226 -26.500 1.00 93.50 221 SER A N 1
ATOM 1828 C CA . SER A 1 221 ? -3.752 25.211 -26.162 1.00 93.50 221 SER A CA 1
ATOM 1829 C C . SER A 1 221 ? -4.085 24.198 -25.060 1.00 93.50 221 SER A C 1
ATOM 1831 O O . SER A 1 221 ? -4.828 24.527 -24.140 1.00 93.50 221 SER A O 1
ATOM 1833 N N . GLU A 1 222 ? -3.485 23.002 -25.088 1.00 95.44 222 GLU A N 1
ATOM 1834 C CA . GLU A 1 222 ? -3.656 21.990 -24.038 1.00 95.44 222 GLU A CA 1
ATOM 1835 C C . GLU A 1 222 ? -3.108 22.480 -22.691 1.00 95.44 222 GLU A C 1
ATOM 1837 O O . GLU A 1 222 ? -3.753 22.311 -21.653 1.00 95.44 222 GLU A O 1
ATOM 1842 N N . TYR A 1 223 ? -1.950 23.146 -22.708 1.00 93.62 223 TYR A N 1
ATOM 1843 C CA . TYR A 1 223 ? -1.369 23.770 -21.522 1.00 93.62 223 TYR A CA 1
ATOM 1844 C C . TYR A 1 223 ? -2.263 24.880 -20.952 1.00 93.62 223 TYR A C 1
ATOM 1846 O O . TYR A 1 223 ? -2.503 24.908 -19.744 1.00 93.62 223 TYR A O 1
ATOM 1854 N N . ASP A 1 224 ? -2.784 25.769 -21.800 1.00 93.44 224 ASP A N 1
ATOM 1855 C CA . ASP A 1 224 ? -3.668 26.859 -21.376 1.00 93.44 224 ASP A CA 1
ATOM 1856 C C . ASP A 1 224 ? -4.981 26.311 -20.782 1.00 93.44 224 ASP A C 1
ATOM 1858 O O . ASP A 1 224 ? -5.410 26.772 -19.722 1.00 93.44 224 ASP A O 1
ATOM 1862 N N . ILE A 1 225 ? -5.564 25.260 -21.377 1.00 93.81 225 ILE A N 1
ATOM 1863 C CA . ILE A 1 225 ? -6.741 24.554 -20.835 1.00 93.81 225 ILE A CA 1
ATOM 1864 C C . ILE A 1 225 ? -6.434 23.957 -19.458 1.00 93.81 225 ILE A C 1
ATOM 1866 O O . ILE A 1 225 ? -7.213 24.123 -18.517 1.00 93.81 225 ILE A O 1
ATOM 1870 N N . LEU A 1 226 ? -5.299 23.268 -19.308 1.00 92.25 226 LEU A N 1
ATOM 1871 C CA . LEU A 1 226 ? -4.907 22.667 -18.033 1.00 92.25 226 LEU A CA 1
ATOM 1872 C C . LEU A 1 226 ? -4.681 23.737 -16.953 1.00 92.25 226 LEU A C 1
ATOM 1874 O O . LEU A 1 226 ? -5.063 23.556 -15.794 1.00 92.25 226 LEU A O 1
ATOM 1878 N N . LEU A 1 227 ? -4.106 24.876 -17.343 1.00 90.31 227 LEU A N 1
ATOM 1879 C CA . LEU A 1 227 ? -3.898 26.026 -16.474 1.00 90.31 227 LEU A CA 1
ATOM 1880 C C . LEU A 1 227 ? -5.228 26.656 -16.031 1.00 90.31 227 LEU A C 1
ATOM 1882 O O . LEU A 1 227 ? -5.360 27.042 -14.868 1.00 90.31 227 LEU A O 1
ATOM 1886 N N . GLU A 1 228 ? -6.214 26.756 -16.924 1.00 91.06 228 GLU A N 1
ATOM 1887 C CA . GLU A 1 228 ? -7.566 27.219 -16.594 1.00 91.06 228 GLU A CA 1
ATOM 1888 C C . GLU A 1 228 ? -8.310 26.241 -15.685 1.00 91.06 228 GLU A C 1
ATOM 1890 O O . GLU A 1 228 ? -8.912 26.680 -14.707 1.00 91.06 228 GLU A O 1
ATOM 1895 N N . LEU A 1 229 ? -8.219 24.930 -15.927 1.00 87.44 229 LEU A N 1
ATOM 1896 C CA . LEU A 1 229 ? -8.811 23.912 -15.052 1.00 87.44 229 LEU A CA 1
ATOM 1897 C C . LEU A 1 229 ? -8.226 23.969 -13.638 1.00 87.44 229 LEU A C 1
ATOM 1899 O O . LEU A 1 229 ? -8.968 23.904 -12.661 1.00 87.44 229 LEU A O 1
ATOM 1903 N N . HIS A 1 230 ? -6.912 24.155 -13.512 1.00 78.69 230 HIS A N 1
ATOM 1904 C CA . HIS A 1 230 ? -6.263 24.303 -12.211 1.00 78.69 230 HIS A CA 1
ATOM 1905 C C . HIS A 1 230 ? -6.689 25.596 -11.489 1.00 78.69 230 HIS A C 1
ATOM 1907 O O . HIS A 1 230 ? -6.867 25.603 -10.272 1.00 78.69 230 HIS A O 1
ATOM 1913 N N . LYS A 1 231 ? -6.911 26.690 -12.230 1.00 80.38 231 LYS A N 1
ATOM 1914 C CA . LYS A 1 231 ? -7.423 27.956 -11.675 1.00 80.38 231 LYS A CA 1
ATOM 1915 C C . LYS A 1 231 ? -8.919 27.890 -11.328 1.00 80.38 231 LYS A C 1
ATOM 1917 O O . LYS A 1 231 ? -9.327 28.446 -10.314 1.00 80.38 231 LYS A O 1
ATOM 1922 N N . GLY A 1 232 ? -9.733 27.203 -12.129 1.00 65.12 232 GLY A N 1
ATOM 1923 C CA . GLY A 1 232 ? -11.178 27.039 -11.931 1.00 65.12 232 GLY A CA 1
ATOM 1924 C C . GLY A 1 232 ? -11.545 25.987 -10.879 1.00 65.12 232 GLY A C 1
ATOM 1925 O O . GLY A 1 232 ? -12.554 26.131 -10.190 1.00 65.12 232 GLY A O 1
ATOM 1926 N N . GLY A 1 233 ? -10.692 24.977 -10.681 1.00 54.41 233 GLY A N 1
ATOM 1927 C CA . GLY A 1 233 ? -10.809 23.984 -9.607 1.00 54.41 233 GLY A CA 1
ATOM 1928 C C . GLY A 1 233 ? -10.608 24.557 -8.199 1.00 54.41 233 GLY A C 1
ATOM 1929 O O . GLY A 1 233 ? -10.953 23.904 -7.222 1.00 54.41 233 GLY A O 1
ATOM 1930 N N . SER A 1 234 ? -10.117 25.795 -8.084 1.00 47.69 234 SER A N 1
ATOM 1931 C CA . SER A 1 234 ? -10.028 26.536 -6.819 1.00 47.69 234 SER A CA 1
ATOM 1932 C C . SER A 1 234 ? -11.339 27.239 -6.420 1.00 47.69 234 SER A C 1
ATOM 1934 O O . SER A 1 234 ? -11.400 27.770 -5.313 1.00 47.69 234 SER A O 1
ATOM 1936 N N . VAL A 1 235 ? -12.378 27.270 -7.271 1.00 49.38 235 VAL A N 1
ATOM 1937 C CA . VAL A 1 235 ? -13.596 28.084 -7.033 1.00 49.38 235 VAL A CA 1
ATOM 1938 C C . VAL A 1 235 ? -14.889 27.252 -6.946 1.00 49.38 235 VAL A C 1
ATOM 1940 O O . VAL A 1 235 ? -15.968 27.804 -6.769 1.00 49.38 235 VAL A O 1
ATOM 1943 N N . GLN A 1 236 ? -14.827 25.916 -6.969 1.00 41.50 236 GLN A N 1
ATOM 1944 C CA . GLN A 1 236 ? -16.012 25.068 -6.737 1.00 41.50 236 GLN A CA 1
ATOM 1945 C C . GLN A 1 236 ? -15.992 24.366 -5.377 1.00 41.50 236 GLN A C 1
ATOM 1947 O O . GLN A 1 236 ? -16.100 23.149 -5.289 1.00 41.50 236 GLN A O 1
ATOM 1952 N N . THR A 1 237 ? -15.942 25.176 -4.320 1.00 42.88 237 THR A N 1
ATOM 1953 C CA . THR A 1 237 ? -16.535 24.836 -3.019 1.00 42.88 237 THR A CA 1
ATOM 1954 C C . THR A 1 237 ? -17.256 26.072 -2.489 1.00 42.88 237 THR A C 1
ATOM 1956 O O . THR A 1 237 ? -16.803 26.659 -1.523 1.00 42.88 237 THR A O 1
ATOM 1959 N N . GLU A 1 238 ? -18.331 26.521 -3.146 1.00 44.19 238 GLU A N 1
ATOM 1960 C CA . GLU A 1 238 ? -19.360 27.368 -2.517 1.00 44.19 238 GLU A CA 1
ATOM 1961 C C . GLU A 1 238 ? -20.569 27.568 -3.446 1.00 44.19 238 GLU A C 1
ATOM 1963 O O . GLU A 1 238 ? -20.529 28.361 -4.381 1.00 44.19 238 GLU A O 1
ATOM 1968 N N . ALA A 1 239 ? -21.638 26.800 -3.196 1.00 43.75 239 ALA A N 1
ATOM 1969 C CA . ALA A 1 239 ? -23.046 27.217 -3.296 1.00 43.75 239 ALA A CA 1
ATOM 1970 C C . ALA A 1 239 ? -23.980 26.016 -3.035 1.00 43.75 239 ALA A C 1
ATOM 1972 O O . ALA A 1 239 ? -24.646 25.504 -3.936 1.00 43.75 239 ALA A O 1
ATOM 1973 N N . ARG A 1 240 ? -24.044 25.561 -1.780 1.00 38.00 240 ARG A N 1
ATOM 1974 C CA . ARG A 1 240 ? -25.263 24.982 -1.194 1.00 38.00 240 ARG A CA 1
ATOM 1975 C C . ARG A 1 240 ? -25.200 25.144 0.322 1.00 38.00 240 ARG A C 1
ATOM 1977 O O . ARG A 1 240 ? -24.152 24.922 0.915 1.00 38.00 240 ARG A O 1
ATOM 1984 N N . ASP A 1 241 ? -26.311 25.610 0.881 1.00 33.28 241 ASP A N 1
ATOM 1985 C CA . ASP A 1 241 ? -26.459 26.180 2.222 1.00 33.28 241 ASP A CA 1
ATOM 1986 C C . ASP A 1 241 ? -25.769 25.399 3.361 1.00 33.28 241 ASP A C 1
ATOM 1988 O O . ASP A 1 241 ? -25.875 24.169 3.419 1.00 33.28 241 ASP A O 1
ATOM 1992 N N . PRO A 1 242 ? -25.129 26.095 4.322 1.00 41.22 242 PRO A N 1
ATOM 1993 C CA . PRO A 1 242 ? -24.521 25.466 5.481 1.00 41.22 242 PRO A CA 1
ATOM 1994 C C . PRO A 1 242 ? -25.574 25.178 6.560 1.00 41.22 242 PRO A C 1
ATOM 1996 O O . PRO A 1 242 ? -26.072 26.075 7.241 1.00 41.22 242 PRO A O 1
ATOM 1999 N N . VAL A 1 243 ? -25.863 23.894 6.770 1.00 40.59 243 VAL A N 1
ATOM 2000 C CA . VAL A 1 243 ? -26.276 23.388 8.086 1.00 40.59 243 VAL A CA 1
ATOM 2001 C C . VAL A 1 243 ? -24.999 23.284 8.929 1.00 40.59 243 VAL A C 1
ATOM 2003 O O . VAL A 1 243 ? -24.034 22.672 8.465 1.00 40.59 243 VAL A O 1
ATOM 2006 N N . PRO A 1 244 ? -24.932 23.872 10.138 1.00 42.88 244 PRO A N 1
ATOM 2007 C CA . PRO A 1 244 ? -23.708 23.889 10.920 1.00 42.88 244 PRO A CA 1
ATOM 2008 C C . PRO A 1 244 ? -23.499 22.510 11.545 1.00 42.88 244 PRO A C 1
ATOM 2010 O O . PRO A 1 244 ? -24.038 22.203 12.605 1.00 42.88 244 PRO A O 1
ATOM 2013 N N . VAL A 1 245 ? -22.697 21.676 10.891 1.00 36.75 245 VAL A N 1
ATOM 2014 C CA . VAL A 1 245 ? -21.999 20.583 11.564 1.00 36.75 245 VAL A CA 1
ATOM 2015 C C . VAL A 1 245 ? -20.559 21.035 11.704 1.00 36.75 245 VAL A C 1
ATOM 2017 O O . VAL A 1 245 ? -19.784 21.043 10.754 1.00 36.75 245 VAL A O 1
ATOM 2020 N N . GLN A 1 246 ? -20.247 21.485 12.913 1.00 46.19 246 GLN A N 1
ATOM 2021 C CA . GLN A 1 246 ? -18.892 21.677 13.394 1.00 46.19 246 GLN A CA 1
ATOM 2022 C C . GLN A 1 246 ? -18.148 20.346 13.212 1.00 46.19 246 GLN A C 1
ATOM 2024 O O . GLN A 1 246 ? -18.434 19.382 13.917 1.00 46.19 246 GLN A O 1
ATOM 2029 N N . MET A 1 247 ? -17.248 20.274 12.231 1.00 40.69 247 MET A N 1
ATOM 2030 C CA . MET A 1 247 ? -16.243 19.218 12.155 1.00 40.69 247 MET A CA 1
ATOM 2031 C C . MET A 1 247 ? -14.924 19.773 12.683 1.00 40.69 247 MET A C 1
ATOM 2033 O O . MET A 1 247 ? -14.467 20.852 12.311 1.00 40.69 247 MET A O 1
ATOM 2037 N N . GLU A 1 248 ? -14.394 19.032 13.642 1.00 42.34 248 GLU A N 1
ATOM 2038 C CA . GLU A 1 248 ? -13.268 19.317 14.516 1.00 42.34 248 GLU A CA 1
ATOM 2039 C C . GLU A 1 248 ? -11.924 19.275 13.771 1.00 42.34 248 GLU A C 1
ATOM 2041 O O . GLU A 1 248 ? -11.129 18.357 13.948 1.00 42.34 248 GLU A O 1
ATOM 2046 N N . ASP A 1 249 ? -11.605 20.311 12.999 1.00 38.66 249 ASP A N 1
ATOM 2047 C CA . ASP A 1 249 ? -10.227 20.517 12.511 1.00 38.66 249 ASP A CA 1
ATOM 2048 C C . ASP A 1 249 ? -9.292 21.099 13.595 1.00 38.66 249 ASP A C 1
ATOM 2050 O O . ASP A 1 249 ? -8.085 21.252 13.405 1.00 38.66 249 ASP A O 1
ATOM 2054 N N . SER A 1 250 ? -9.819 21.353 14.794 1.00 45.97 250 SER A N 1
ATOM 2055 C CA . SER A 1 250 ? -9.069 21.772 15.980 1.00 45.97 250 SER A CA 1
ATOM 2056 C C . SER A 1 250 ? -8.403 20.619 16.750 1.00 45.97 250 SER A C 1
ATOM 2058 O O . SER A 1 250 ? -7.592 20.890 17.638 1.00 45.97 250 SER A O 1
ATOM 2060 N N . LEU A 1 251 ? -8.654 19.347 16.407 1.00 45.91 251 LEU A N 1
ATOM 2061 C CA . LEU A 1 251 ? -8.048 18.213 17.122 1.00 45.91 251 LEU A CA 1
ATOM 2062 C C . LEU A 1 251 ? -6.604 17.906 16.681 1.00 45.91 251 LEU A C 1
ATOM 2064 O O . LEU A 1 251 ? -5.778 17.498 17.496 1.00 45.91 251 LEU A O 1
ATOM 2068 N N . PHE A 1 252 ? -6.246 18.158 15.419 1.00 46.81 252 PHE A N 1
ATOM 2069 C CA . PHE A 1 252 ? -4.955 17.705 14.875 1.00 46.81 252 PHE A CA 1
ATOM 2070 C C . PHE A 1 252 ? -3.801 18.704 15.025 1.00 46.81 252 PHE A C 1
ATOM 2072 O O . PHE A 1 252 ? -2.632 18.313 14.950 1.00 46.81 252 PHE A O 1
ATOM 2079 N N . GLN A 1 253 ? -4.090 19.979 15.293 1.00 41.72 253 GLN A N 1
ATOM 2080 C CA . GLN A 1 253 ? -3.045 20.986 15.504 1.00 41.72 253 GLN A CA 1
ATOM 2081 C C . GLN A 1 253 ? -2.706 21.179 16.991 1.00 41.72 253 GLN A C 1
ATOM 2083 O O . GLN A 1 253 ? -1.541 21.397 17.318 1.00 41.72 253 GLN A O 1
ATOM 2088 N N . GLY A 1 254 ? -3.672 20.972 17.897 1.00 44.69 254 GLY A N 1
ATOM 2089 C CA . GLY A 1 254 ? -3.434 20.960 19.347 1.00 44.69 254 GLY A CA 1
ATOM 2090 C C . GLY A 1 254 ? -2.670 19.723 19.836 1.00 44.69 254 GLY A C 1
ATOM 2091 O O . GLY A 1 254 ? -1.862 19.814 20.756 1.00 44.69 254 GLY A O 1
ATOM 2092 N N . GLN A 1 255 ? -2.839 18.571 19.182 1.00 42.50 255 GLN A N 1
ATOM 2093 C CA . GLN A 1 255 ? -2.256 17.309 19.651 1.00 42.50 255 GLN A CA 1
ATOM 2094 C C . GLN A 1 255 ? -0.746 17.176 19.381 1.00 42.50 255 GLN A C 1
ATOM 2096 O O . GLN A 1 255 ? -0.042 16.523 20.150 1.00 42.50 255 GLN A O 1
ATOM 2101 N N . ARG A 1 256 ? -0.213 17.858 18.354 1.00 44.47 256 ARG A N 1
ATOM 2102 C CA . ARG A 1 256 ? 1.246 17.945 18.136 1.00 44.47 256 ARG A CA 1
ATOM 2103 C C . ARG A 1 256 ? 1.938 18.898 19.113 1.00 44.47 256 ARG A C 1
ATOM 2105 O O . ARG A 1 256 ? 3.108 18.691 19.422 1.00 44.47 256 ARG A O 1
ATOM 2112 N N . GLN A 1 257 ? 1.222 19.901 19.621 1.00 41.69 257 GLN A N 1
ATOM 2113 C CA . GLN A 1 257 ? 1.764 20.844 20.599 1.00 41.69 257 GLN A CA 1
ATOM 2114 C C . GLN A 1 257 ? 1.832 20.213 22.004 1.00 41.69 257 GLN A C 1
ATOM 2116 O O . GLN A 1 257 ? 2.836 20.358 22.691 1.00 41.69 257 GLN A O 1
ATOM 2121 N N . ILE A 1 258 ? 0.837 19.399 22.382 1.00 47.03 258 ILE A N 1
ATOM 2122 C CA . ILE A 1 258 ? 0.783 18.738 23.703 1.00 47.03 258 ILE A CA 1
ATOM 2123 C C . ILE A 1 258 ? 1.826 17.607 23.842 1.00 47.03 258 ILE A C 1
ATOM 2125 O O . ILE A 1 258 ? 2.318 17.356 24.939 1.00 47.03 258 ILE A O 1
ATOM 2129 N N . GLN A 1 259 ? 2.235 16.954 22.745 1.00 42.81 259 GLN A N 1
ATOM 2130 C CA . GLN A 1 259 ? 3.329 15.964 22.777 1.00 42.81 259 GLN A CA 1
ATOM 2131 C C . GLN A 1 259 ? 4.726 16.591 22.911 1.00 42.81 259 GLN A C 1
ATOM 2133 O O . GLN A 1 259 ? 5.619 15.960 23.473 1.00 42.81 259 GLN A O 1
ATOM 2138 N N . SER A 1 260 ? 4.922 17.820 22.420 1.00 40.59 260 SER A N 1
ATOM 2139 C CA . SER A 1 260 ? 6.185 18.560 22.565 1.00 40.59 260 SER A CA 1
ATOM 2140 C C . SER A 1 260 ? 6.405 19.015 24.009 1.00 40.59 260 SER A C 1
ATOM 2142 O O . SER A 1 260 ? 7.524 18.936 24.519 1.00 40.59 260 SER A O 1
ATOM 2144 N N . ASP A 1 261 ? 5.336 19.444 24.680 1.00 39.22 261 ASP A N 1
ATOM 2145 C CA . ASP A 1 261 ? 5.424 19.995 26.034 1.00 39.22 261 ASP A CA 1
ATOM 2146 C C . ASP A 1 261 ? 5.525 18.898 27.109 1.00 39.22 261 ASP A C 1
ATOM 2148 O O . ASP A 1 261 ? 6.084 19.132 28.174 1.00 39.22 261 ASP A O 1
ATOM 2152 N N . HIS A 1 262 ? 5.125 17.657 26.805 1.00 41.53 262 HIS A N 1
ATOM 2153 C CA . HIS A 1 262 ? 5.334 16.511 27.702 1.00 41.53 262 HIS A CA 1
ATOM 2154 C C . HIS A 1 262 ? 6.752 15.912 27.658 1.00 41.53 262 HIS A C 1
ATOM 2156 O O . HIS A 1 262 ? 7.095 15.106 28.523 1.00 41.53 262 HIS A O 1
ATOM 2162 N N . LEU A 1 263 ? 7.578 16.287 26.670 1.00 42.84 263 LEU A N 1
ATOM 2163 C CA . LEU A 1 263 ? 8.963 15.808 26.530 1.00 42.84 263 LEU A CA 1
ATOM 2164 C C . LEU A 1 263 ? 10.013 16.815 27.034 1.00 42.84 263 LEU A C 1
ATOM 2166 O O . LEU A 1 263 ? 11.215 16.563 26.930 1.00 42.84 263 LEU A O 1
ATOM 2170 N N . LYS A 1 264 ? 9.571 17.953 27.579 1.00 45.59 264 LYS A N 1
ATOM 2171 C CA . LYS A 1 264 ? 10.418 19.005 28.151 1.00 45.59 264 LYS A CA 1
ATOM 2172 C C . LYS A 1 264 ? 9.938 19.389 29.547 1.00 45.59 264 LYS A C 1
ATOM 2174 O O . LYS A 1 264 ? 9.593 20.535 29.786 1.00 45.59 264 LYS A O 1
ATOM 2179 N N . ASP A 1 265 ? 10.020 18.449 30.478 1.00 31.86 265 ASP A N 1
ATOM 2180 C CA . ASP A 1 265 ? 10.272 18.818 31.868 1.00 31.86 265 ASP A CA 1
ATOM 2181 C C . ASP A 1 265 ? 11.488 18.039 32.386 1.00 31.86 265 ASP A C 1
ATOM 2183 O O . ASP A 1 265 ? 11.554 16.812 32.247 1.00 31.86 265 ASP A O 1
ATOM 2187 N N . PRO A 1 266 ? 12.507 18.737 32.919 1.00 40.62 266 PRO A N 1
ATOM 2188 C CA . PRO A 1 266 ? 13.704 18.106 33.430 1.00 40.62 266 PRO A CA 1
ATOM 2189 C C . PRO A 1 266 ? 13.409 17.417 34.763 1.00 40.62 266 PRO A C 1
ATOM 2191 O O . PRO A 1 266 ? 12.792 17.984 35.661 1.00 40.62 266 PRO A O 1
ATOM 2194 N N . VAL A 1 267 ? 13.934 16.198 34.889 1.00 45.97 267 VAL A N 1
ATOM 2195 C CA . VAL A 1 267 ? 14.738 15.735 36.030 1.00 45.97 267 VAL A CA 1
ATOM 2196 C C . VAL A 1 267 ? 14.633 16.647 37.259 1.00 45.97 267 VAL A C 1
ATOM 2198 O O . VAL A 1 267 ? 15.372 17.620 37.369 1.00 45.97 267 VAL A O 1
ATOM 2201 N N . ASN A 1 268 ? 13.727 16.318 38.180 1.00 38.03 268 ASN A N 1
ATOM 2202 C CA . ASN A 1 268 ? 13.910 16.490 39.624 1.00 38.03 268 ASN A CA 1
ATOM 2203 C C . ASN A 1 268 ? 12.738 15.846 40.369 1.00 38.03 268 ASN A C 1
ATOM 2205 O O . ASN A 1 268 ? 11.780 16.488 40.790 1.00 38.03 268 ASN A O 1
ATOM 2209 N N . SER A 1 269 ? 12.827 14.537 40.556 1.00 32.19 269 SER A N 1
ATOM 2210 C CA . SER A 1 269 ? 12.121 13.843 41.626 1.00 32.19 269 SER A CA 1
ATOM 2211 C C . SER A 1 269 ? 13.030 12.722 42.102 1.00 32.19 269 SER A C 1
ATOM 2213 O O . SER A 1 269 ? 13.053 11.629 41.548 1.00 32.19 269 SER A O 1
ATOM 2215 N N . ASN A 1 270 ? 13.837 13.040 43.113 1.00 41.53 270 ASN A N 1
ATOM 2216 C CA . ASN A 1 270 ? 14.509 12.043 43.932 1.00 41.53 270 ASN A CA 1
ATOM 2217 C C . ASN A 1 270 ? 13.433 11.265 44.699 1.00 41.53 270 ASN A C 1
ATOM 2219 O O . ASN A 1 270 ? 13.000 11.685 45.769 1.00 41.53 270 ASN A O 1
ATOM 2223 N N . ALA A 1 271 ? 12.995 10.143 44.138 1.00 32.62 271 ALA A N 1
ATOM 2224 C CA . ALA A 1 271 ? 12.277 9.099 44.853 1.00 32.62 271 ALA A CA 1
ATOM 2225 C C . ALA A 1 271 ? 12.676 7.746 44.237 1.00 32.62 271 ALA A C 1
ATOM 2227 O O . ALA A 1 271 ? 12.513 7.565 43.029 1.00 32.62 271 ALA A O 1
ATOM 2228 N N . PRO A 1 272 ? 13.224 6.798 45.017 1.00 39.91 272 PRO A N 1
ATOM 2229 C CA . PRO A 1 272 ? 13.658 5.518 44.488 1.00 39.91 272 PRO A CA 1
ATOM 2230 C C . PRO A 1 272 ? 12.423 4.630 44.332 1.00 39.91 272 PRO A C 1
ATOM 2232 O O . PRO A 1 272 ? 11.959 4.026 45.296 1.00 39.91 272 PRO A O 1
ATOM 2235 N N . GLN A 1 273 ? 11.859 4.553 43.129 1.00 35.53 273 GLN A N 1
ATOM 2236 C CA . GLN A 1 273 ? 10.977 3.441 42.791 1.00 35.53 273 GLN A CA 1
ATOM 2237 C C . GLN A 1 27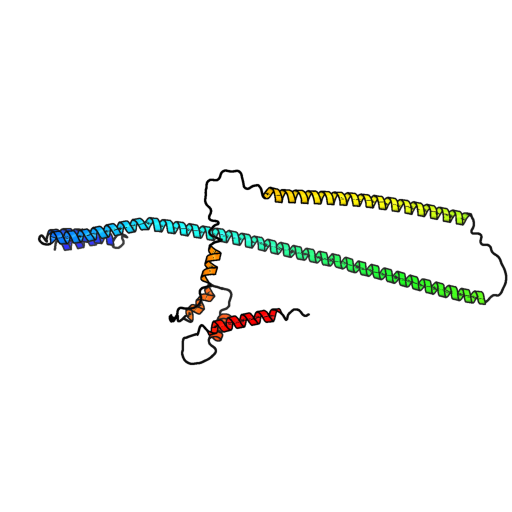3 ? 11.799 2.386 42.066 1.00 35.53 273 GLN A C 1
ATOM 2239 O O . GLN A 1 273 ? 12.061 2.460 40.870 1.00 35.53 273 GLN A O 1
ATOM 2244 N N . SER A 1 274 ? 12.247 1.424 42.868 1.00 41.00 274 SER A N 1
ATOM 2245 C CA . SER A 1 274 ? 12.817 0.157 42.438 1.00 41.00 274 SER A CA 1
ATOM 2246 C C . SER A 1 274 ? 11.773 -0.594 41.609 1.00 41.00 274 SER A C 1
ATOM 2248 O O . SER A 1 274 ? 10.888 -1.246 42.156 1.00 41.00 274 SER A O 1
ATOM 2250 N N . GLY A 1 275 ? 11.842 -0.454 40.288 1.00 40.34 275 GLY A N 1
ATOM 2251 C CA . GLY A 1 275 ? 11.131 -1.299 39.336 1.00 40.34 275 GLY A CA 1
ATOM 2252 C C . GLY A 1 275 ? 12.087 -2.366 38.828 1.00 40.34 275 GLY A C 1
ATOM 2253 O O . GLY A 1 275 ? 12.773 -2.155 37.833 1.00 40.34 275 GLY A O 1
ATOM 2254 N N . THR A 1 276 ? 12.180 -3.484 39.543 1.00 41.31 276 THR A N 1
ATOM 2255 C CA . THR A 1 276 ? 12.926 -4.663 39.097 1.00 41.31 276 THR A CA 1
ATOM 2256 C C . THR A 1 276 ? 12.157 -5.295 37.937 1.00 41.31 276 THR A C 1
ATOM 2258 O O . THR A 1 276 ? 11.116 -5.909 38.146 1.00 41.31 276 THR A O 1
ATOM 2261 N N . LEU A 1 277 ? 12.635 -5.088 36.709 1.00 46.78 277 LEU A N 1
ATOM 2262 C CA . LEU A 1 277 ? 12.084 -5.693 35.495 1.00 46.78 277 LEU A CA 1
ATOM 2263 C C . LEU A 1 277 ? 12.605 -7.126 35.395 1.00 46.78 277 LEU A C 1
ATOM 2265 O O . LEU A 1 277 ? 13.811 -7.352 35.301 1.00 46.78 277 LEU A O 1
ATOM 2269 N N . THR A 1 278 ? 11.701 -8.099 35.444 1.00 56.41 278 THR A N 1
ATOM 2270 C CA . THR A 1 278 ? 12.089 -9.513 35.383 1.00 56.41 278 THR A CA 1
ATOM 2271 C C . THR A 1 278 ? 12.518 -9.889 33.961 1.00 56.41 278 THR A C 1
ATOM 2273 O O . THR A 1 278 ? 11.960 -9.403 32.976 1.00 56.41 278 THR A O 1
ATOM 2276 N N . VAL A 1 279 ? 13.488 -10.802 33.822 1.00 56.38 279 VAL A N 1
ATOM 2277 C CA . VAL A 1 279 ? 13.991 -11.308 32.520 1.00 56.38 279 VAL A CA 1
ATOM 2278 C C . VAL A 1 279 ? 12.849 -11.801 31.607 1.00 56.38 279 VAL A C 1
ATOM 2280 O O . VAL A 1 279 ? 12.929 -11.735 30.380 1.00 56.38 279 VAL A O 1
ATOM 2283 N N . GLN A 1 280 ? 11.738 -12.241 32.202 1.00 56.34 280 GLN A N 1
ATOM 2284 C CA . GLN A 1 280 ? 10.532 -12.676 31.500 1.00 56.34 280 GLN A CA 1
ATOM 2285 C C . GLN A 1 280 ? 9.762 -11.533 30.816 1.00 56.34 280 GLN A C 1
ATOM 2287 O O . GLN A 1 280 ? 9.244 -11.727 29.716 1.00 56.34 280 GLN A O 1
ATOM 2292 N N . GLU A 1 281 ? 9.721 -10.341 31.408 1.00 59.62 281 GLU A N 1
ATOM 2293 C CA . GLU A 1 281 ? 9.048 -9.166 30.835 1.00 59.62 281 GLU A CA 1
ATOM 2294 C C . GLU A 1 281 ? 9.852 -8.565 29.676 1.00 59.62 281 GLU A C 1
ATOM 2296 O O . GLU A 1 281 ? 9.285 -8.227 28.632 1.00 59.62 281 GLU A O 1
ATOM 2301 N N . LEU A 1 282 ? 11.184 -8.550 29.796 1.00 58.88 282 LEU A N 1
ATOM 2302 C CA . LEU A 1 282 ? 12.092 -8.175 28.706 1.00 58.88 282 LEU A CA 1
ATOM 2303 C C . LEU A 1 282 ? 11.993 -9.117 27.501 1.00 58.88 282 LEU A C 1
ATOM 2305 O O . LEU A 1 282 ? 12.155 -8.676 26.368 1.00 58.88 282 LEU A O 1
ATOM 2309 N N . ARG A 1 283 ? 11.679 -10.400 27.716 1.00 57.00 283 ARG A N 1
ATOM 2310 C CA . ARG A 1 283 ? 11.481 -11.378 26.633 1.00 57.00 283 ARG A CA 1
ATOM 2311 C C . ARG A 1 283 ? 10.140 -11.195 25.905 1.00 57.00 283 ARG A C 1
ATOM 2313 O O . ARG A 1 283 ? 10.014 -11.580 24.742 1.00 57.00 283 ARG A O 1
ATOM 2320 N N . MET A 1 284 ? 9.140 -10.616 26.568 1.00 55.88 284 MET A N 1
ATOM 2321 C CA . MET A 1 284 ? 7.776 -10.467 26.041 1.00 55.88 284 MET A CA 1
ATOM 2322 C C . MET A 1 284 ? 7.579 -9.177 25.231 1.00 55.88 284 MET A C 1
ATOM 2324 O O . MET A 1 284 ? 6.917 -9.208 24.195 1.00 55.88 284 MET A O 1
ATOM 2328 N N . ALA A 1 285 ? 8.184 -8.063 25.653 1.00 56.38 285 ALA A N 1
ATOM 2329 C CA . ALA A 1 285 ? 8.053 -6.762 24.988 1.00 56.38 285 ALA A CA 1
ATOM 2330 C C . ALA A 1 285 ? 8.542 -6.709 23.515 1.00 56.38 285 ALA A C 1
ATOM 2332 O O . ALA A 1 285 ? 7.859 -6.115 22.680 1.00 56.38 285 ALA A O 1
ATOM 2333 N N . PRO A 1 286 ? 9.672 -7.333 23.126 1.00 54.38 286 PRO A N 1
ATOM 2334 C CA . PRO A 1 286 ? 10.107 -7.339 21.729 1.00 54.38 286 PRO A CA 1
ATOM 2335 C C . PRO A 1 286 ? 9.310 -8.329 20.867 1.00 54.38 286 PRO A C 1
ATOM 2337 O O . PRO A 1 286 ? 9.143 -8.084 19.672 1.00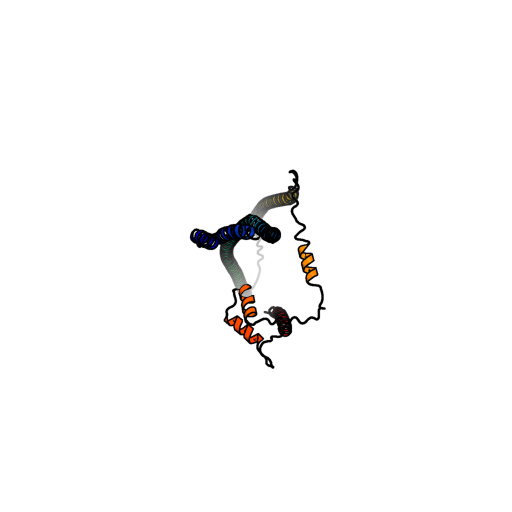 54.38 286 PRO A O 1
ATOM 2340 N N . LYS A 1 287 ? 8.752 -9.399 21.460 1.00 52.56 287 LYS A N 1
ATOM 2341 C CA . LYS A 1 287 ? 7.892 -10.375 20.762 1.00 52.56 287 LYS A CA 1
ATOM 2342 C C . LYS A 1 287 ? 6.578 -9.767 20.276 1.00 52.56 287 LYS A C 1
ATOM 2344 O O . LYS A 1 287 ? 6.083 -10.162 19.225 1.00 52.56 287 LYS A O 1
ATOM 2349 N N . THR A 1 288 ? 6.021 -8.808 21.013 1.00 57.66 288 THR A N 1
ATOM 2350 C CA . THR A 1 288 ? 4.796 -8.095 20.619 1.00 57.66 288 THR A CA 1
ATOM 2351 C C . THR A 1 288 ? 5.064 -6.930 19.664 1.00 57.66 288 THR A C 1
ATOM 2353 O O . THR A 1 288 ? 4.166 -6.553 18.916 1.00 57.66 288 THR A O 1
ATOM 2356 N N . GLY A 1 289 ? 6.287 -6.385 19.650 1.00 45.34 289 GLY A N 1
ATOM 2357 C CA . GLY A 1 289 ? 6.669 -5.256 18.795 1.00 45.34 289 GLY A CA 1
ATOM 2358 C C . GLY A 1 289 ? 7.203 -5.629 17.406 1.00 45.34 289 GLY A C 1
ATOM 2359 O O . GLY A 1 289 ? 6.965 -4.886 16.458 1.00 45.34 289 GLY A O 1
ATOM 2360 N N . PHE A 1 290 ? 7.921 -6.754 17.258 1.00 45.31 290 PHE A N 1
ATOM 2361 C CA . PHE A 1 290 ? 8.616 -7.099 16.006 1.00 45.31 290 PHE A CA 1
ATOM 2362 C C . PHE A 1 290 ? 8.686 -8.624 15.759 1.00 45.31 290 PHE A C 1
ATOM 2364 O O . PHE A 1 290 ? 9.609 -9.282 16.236 1.00 45.31 290 PHE A O 1
ATOM 2371 N N . PRO A 1 291 ? 7.780 -9.214 14.956 1.00 49.78 291 PRO A N 1
ATOM 2372 C CA . PRO A 1 291 ? 7.691 -10.669 14.758 1.00 49.78 291 PRO A CA 1
ATOM 2373 C C . PRO A 1 291 ? 8.743 -11.270 13.796 1.00 49.78 291 PRO A C 1
ATOM 2375 O O . PRO A 1 291 ? 8.549 -12.374 13.298 1.00 49.78 291 PRO A O 1
ATOM 2378 N N . LEU A 1 292 ? 9.837 -10.561 13.489 1.00 41.84 292 LEU A N 1
ATOM 2379 C CA . LEU A 1 292 ? 10.789 -10.940 12.427 1.00 41.84 292 LEU A CA 1
ATOM 2380 C C . LEU A 1 292 ? 12.188 -11.362 12.908 1.00 41.84 292 LEU A C 1
ATOM 2382 O O . LEU A 1 292 ? 13.041 -11.615 12.062 1.00 41.84 292 LEU A O 1
ATOM 2386 N N . LYS A 1 293 ? 12.450 -11.452 14.218 1.00 53.97 293 LYS A N 1
ATOM 2387 C CA . LYS A 1 293 ? 13.758 -11.904 14.730 1.00 53.97 293 LYS A CA 1
ATOM 2388 C C . LYS A 1 293 ? 13.705 -13.356 15.191 1.00 53.97 293 LYS A C 1
ATOM 2390 O O . LYS A 1 293 ? 12.753 -13.755 15.859 1.00 53.97 293 LYS A O 1
ATOM 2395 N N . SER A 1 294 ? 14.708 -14.140 14.795 1.00 59.06 294 SER A N 1
ATOM 2396 C CA . SER A 1 294 ? 14.821 -15.554 15.172 1.00 59.06 294 SER A CA 1
ATOM 2397 C C . SER A 1 294 ? 15.215 -15.690 16.648 1.00 59.06 294 SER A C 1
ATOM 2399 O O . SER A 1 294 ? 15.919 -14.831 17.175 1.00 59.06 294 SER A O 1
ATOM 2401 N N . ASP A 1 295 ? 14.780 -16.760 17.326 1.00 60.81 295 ASP A N 1
ATOM 2402 C CA . ASP A 1 295 ? 15.076 -16.975 18.757 1.00 60.81 295 ASP A CA 1
ATOM 2403 C C . ASP A 1 295 ? 16.597 -16.985 19.049 1.00 60.81 295 ASP A C 1
ATOM 2405 O O . ASP A 1 295 ? 17.026 -16.608 20.134 1.00 60.81 295 ASP A O 1
ATOM 2409 N N . GLN A 1 296 ? 17.424 -17.310 18.050 1.00 57.97 296 GLN A N 1
ATOM 2410 C CA . GLN A 1 296 ? 18.884 -17.354 18.150 1.00 57.97 296 GLN A CA 1
ATOM 2411 C C . GLN A 1 296 ? 19.545 -15.961 18.200 1.00 57.97 296 GLN A C 1
ATOM 2413 O O . GLN A 1 296 ? 20.504 -15.766 18.938 1.00 57.97 296 GLN A O 1
ATOM 2418 N N . GLU A 1 297 ? 19.006 -14.974 17.474 1.00 58.28 297 GLU A N 1
ATOM 2419 C CA . GLU A 1 297 ? 19.463 -13.569 17.527 1.00 58.28 297 GLU A CA 1
ATOM 2420 C C . GLU A 1 297 ? 19.038 -12.872 18.833 1.00 58.28 297 GLU A C 1
ATOM 2422 O O . GLU A 1 297 ? 19.566 -11.821 19.199 1.00 58.28 297 GLU A O 1
ATOM 2427 N N . MET A 1 298 ? 18.046 -13.439 19.524 1.00 61.16 298 MET A N 1
ATOM 2428 C CA . MET A 1 298 ? 17.525 -12.936 20.792 1.00 61.16 298 MET A CA 1
ATOM 2429 C C . MET A 1 298 ? 18.367 -13.415 21.975 1.00 61.16 298 MET A C 1
ATOM 2431 O O . MET A 1 298 ? 18.641 -12.616 22.868 1.00 61.16 298 MET A O 1
ATOM 2435 N N . ASP A 1 299 ? 18.802 -14.677 21.962 1.00 63.44 299 ASP A N 1
ATOM 2436 C CA . ASP A 1 299 ? 19.695 -15.227 22.988 1.00 63.44 299 ASP A CA 1
ATOM 2437 C C . ASP A 1 299 ? 21.070 -14.530 22.956 1.00 63.44 299 ASP A C 1
ATOM 2439 O O . ASP A 1 299 ? 21.581 -14.142 24.001 1.00 63.44 299 ASP A O 1
ATOM 2443 N N . GLU A 1 300 ? 21.593 -14.202 21.768 1.00 64.38 300 GLU A N 1
ATOM 2444 C CA . GLU A 1 300 ? 22.838 -13.427 21.611 1.00 64.38 300 GLU A CA 1
ATOM 2445 C C . GLU A 1 300 ? 22.736 -12.005 22.209 1.00 64.38 300 GLU A C 1
ATOM 2447 O O . GLU A 1 300 ? 23.712 -11.461 22.735 1.00 64.38 300 GLU A O 1
ATOM 2452 N N . LEU A 1 301 ? 21.539 -11.404 22.187 1.00 59.00 301 LEU A N 1
ATOM 2453 C CA . LEU A 1 301 ? 21.270 -10.084 22.769 1.00 59.00 301 LEU A CA 1
ATOM 2454 C C . LEU A 1 301 ? 21.147 -10.132 24.301 1.00 59.00 301 LEU A C 1
ATOM 2456 O O . LEU A 1 301 ? 21.502 -9.166 24.977 1.00 59.00 301 LEU A O 1
ATOM 2460 N N . VAL A 1 302 ? 20.630 -11.243 24.836 1.00 62.81 302 VAL A N 1
ATOM 2461 C CA . VAL A 1 302 ? 20.500 -11.495 26.279 1.00 62.81 302 VAL A CA 1
ATOM 2462 C C . VAL A 1 302 ? 21.862 -11.825 26.883 1.00 62.81 302 VAL A C 1
ATOM 2464 O O . VAL A 1 302 ? 22.228 -11.228 27.892 1.00 62.81 302 VAL A O 1
ATOM 2467 N N . ASP A 1 303 ? 22.651 -12.669 26.220 1.00 62.62 303 ASP A N 1
ATOM 2468 C CA . ASP A 1 303 ? 24.011 -13.014 26.643 1.00 62.62 303 ASP A CA 1
ATOM 2469 C C . ASP A 1 303 ? 24.936 -11.782 26.614 1.00 62.62 303 ASP A C 1
ATOM 2471 O O . ASP A 1 303 ? 25.729 -11.567 27.532 1.00 62.62 303 ASP A O 1
ATOM 2475 N N . SER A 1 304 ? 24.766 -10.898 25.622 1.00 58.06 304 SER A N 1
ATOM 2476 C CA . SER A 1 304 ? 25.487 -9.614 25.542 1.00 58.06 304 SER A CA 1
ATOM 2477 C C . SER A 1 304 ? 25.100 -8.625 26.649 1.00 58.06 304 SER A C 1
ATOM 2479 O O . SER A 1 304 ? 25.878 -7.731 26.978 1.00 58.06 304 SER A O 1
ATOM 2481 N N . ALA A 1 305 ? 23.902 -8.759 27.227 1.00 52.19 305 ALA A N 1
ATOM 2482 C CA . ALA A 1 305 ? 23.471 -7.955 28.370 1.00 52.19 305 ALA A CA 1
ATOM 2483 C C . ALA A 1 305 ? 24.007 -8.496 29.709 1.00 52.19 305 ALA A C 1
ATOM 2485 O O . ALA A 1 305 ? 23.917 -7.799 30.719 1.00 52.19 305 ALA A O 1
ATOM 2486 N N . GLN A 1 306 ? 24.563 -9.714 29.721 1.00 52.94 306 GLN A N 1
ATOM 2487 C CA . GLN A 1 306 ? 25.049 -10.401 30.920 1.00 52.94 306 GLN A CA 1
ATOM 2488 C C . GLN A 1 306 ? 26.586 -10.477 31.025 1.00 52.94 306 GLN A C 1
ATOM 2490 O O . GLN A 1 306 ? 27.097 -11.037 31.993 1.00 52.94 306 GLN A O 1
ATOM 2495 N N . SER A 1 307 ? 27.354 -9.889 30.098 1.00 45.53 307 SER A N 1
ATOM 2496 C CA . SER A 1 307 ? 28.825 -9.948 30.129 1.00 45.53 307 SER A CA 1
ATOM 2497 C C . SER A 1 307 ? 29.486 -8.746 30.832 1.00 45.53 307 SER A C 1
ATOM 2499 O O . SER A 1 307 ? 29.924 -7.807 30.170 1.00 45.53 307 SER A O 1
ATOM 2501 N N . GLU A 1 308 ? 29.542 -8.760 32.167 1.00 43.97 308 GLU A N 1
ATOM 2502 C CA . GLU A 1 308 ? 30.785 -8.843 32.971 1.00 43.97 308 GLU A CA 1
ATOM 2503 C C . GLU A 1 308 ? 30.492 -8.739 34.488 1.00 43.97 308 GLU A C 1
ATOM 2505 O O . GLU A 1 308 ? 29.470 -8.175 34.882 1.00 43.97 308 GLU A O 1
ATOM 2510 N N . PRO A 1 309 ? 31.343 -9.340 35.345 1.00 55.06 309 PRO A N 1
ATOM 2511 C CA . PRO A 1 309 ? 30.967 -9.747 36.692 1.00 55.06 309 PRO A CA 1
ATOM 2512 C C . PRO A 1 309 ? 31.330 -8.684 37.736 1.00 55.06 309 PRO A C 1
ATOM 2514 O O . PRO A 1 309 ? 32.479 -8.261 37.796 1.00 55.06 309 PRO A O 1
ATOM 2517 N N . ASP A 1 310 ? 30.386 -8.316 38.605 1.00 34.94 310 ASP A N 1
ATOM 2518 C CA . ASP A 1 310 ? 30.608 -8.494 40.046 1.00 34.94 310 ASP A CA 1
ATOM 2519 C C . ASP A 1 310 ? 29.327 -8.316 40.886 1.00 34.94 310 ASP A C 1
ATOM 2521 O O . ASP A 1 310 ? 28.632 -7.304 40.817 1.00 34.94 310 ASP A O 1
ATOM 2525 N N . ASP A 1 311 ? 29.086 -9.353 41.689 1.00 46.31 311 ASP A N 1
ATOM 2526 C CA . ASP A 1 311 ? 28.418 -9.420 42.994 1.00 46.31 311 ASP A CA 1
ATOM 2527 C C . ASP A 1 311 ? 27.029 -8.766 43.182 1.00 46.31 311 ASP A C 1
ATOM 2529 O O . ASP A 1 311 ? 26.833 -7.812 43.935 1.00 46.31 311 ASP A O 1
ATOM 2533 N N . SER A 1 312 ? 26.011 -9.318 42.524 1.00 45.34 312 SER A N 1
ATOM 2534 C CA . SER A 1 312 ? 24.785 -9.830 43.171 1.00 45.34 312 SER A CA 1
ATOM 2535 C C . SER A 1 312 ? 23.763 -10.191 42.096 1.00 45.34 312 SER A C 1
ATOM 2537 O O . SER A 1 312 ? 23.438 -9.387 41.222 1.00 45.34 312 SER A O 1
ATOM 2539 N N . ASP A 1 313 ? 23.289 -11.432 42.148 1.00 52.72 313 ASP A N 1
ATOM 2540 C CA . ASP A 1 313 ? 22.294 -11.962 41.223 1.00 52.72 313 ASP A CA 1
ATOM 2541 C C . ASP A 1 313 ? 21.025 -11.078 41.215 1.00 52.72 313 ASP A C 1
ATOM 2543 O O . ASP A 1 313 ? 20.495 -10.726 42.269 1.00 52.72 313 ASP A O 1
ATOM 2547 N N . ASP A 1 314 ? 20.545 -10.763 40.006 1.00 48.59 314 ASP A N 1
ATOM 2548 C CA . ASP A 1 314 ? 19.233 -10.178 39.655 1.00 48.59 314 ASP A CA 1
ATOM 2549 C C . ASP A 1 314 ? 19.047 -8.649 39.497 1.00 48.59 314 ASP A C 1
ATOM 2551 O O . ASP A 1 314 ? 17.906 -8.181 39.446 1.00 48.59 314 ASP A O 1
ATOM 2555 N N . ALA A 1 315 ? 20.091 -7.840 39.270 1.00 44.47 315 ALA A N 1
ATOM 2556 C CA . ALA A 1 315 ? 19.888 -6.421 38.917 1.00 44.47 315 ALA A CA 1
ATOM 2557 C C . ALA A 1 315 ? 20.713 -5.933 37.711 1.00 44.47 315 ALA A C 1
ATOM 2559 O O . ALA A 1 315 ? 21.907 -5.670 37.815 1.00 44.47 315 ALA A O 1
ATOM 2560 N N . ILE A 1 316 ? 20.051 -5.713 36.567 1.00 50.62 316 ILE A N 1
ATOM 2561 C CA . ILE A 1 316 ? 20.649 -5.031 35.406 1.00 50.62 316 ILE A CA 1
ATOM 2562 C C . ILE A 1 316 ? 20.445 -3.518 35.559 1.00 50.62 316 ILE A C 1
ATOM 2564 O O . ILE A 1 316 ? 19.316 -3.023 35.590 1.00 50.62 316 ILE A O 1
ATOM 2568 N N . SER A 1 317 ? 21.546 -2.768 35.641 1.00 50.03 317 SER A N 1
ATOM 2569 C CA . SER A 1 317 ? 21.526 -1.307 35.767 1.00 50.03 317 SER A CA 1
ATOM 2570 C C . SER A 1 317 ? 21.145 -0.628 34.446 1.00 50.03 317 SER A C 1
ATOM 2572 O O . SER A 1 317 ? 21.846 -0.716 33.435 1.00 50.03 317 SER A O 1
ATOM 2574 N N . SER A 1 318 ? 20.050 0.131 34.470 1.00 47.03 318 SER A N 1
ATOM 2575 C CA . SER A 1 318 ? 19.503 0.912 33.350 1.00 47.03 318 SER A CA 1
ATOM 2576 C C . SER A 1 318 ? 20.431 2.029 32.841 1.00 47.03 318 SER A C 1
ATOM 2578 O O . SER A 1 318 ? 20.205 2.577 31.761 1.00 47.03 318 SER A O 1
ATOM 2580 N N . GLN A 1 319 ? 21.520 2.327 33.557 1.00 50.78 319 GLN A N 1
ATOM 2581 C CA . GLN A 1 319 ? 22.551 3.274 33.123 1.00 50.78 319 GLN A CA 1
ATOM 2582 C C . GLN A 1 319 ? 23.480 2.715 32.028 1.00 50.78 319 GLN A C 1
ATOM 2584 O O . GLN A 1 319 ? 23.965 3.494 31.209 1.00 50.78 319 GLN A O 1
ATOM 2589 N N . GLY A 1 320 ? 23.687 1.392 31.958 1.00 50.47 320 GLY A N 1
ATOM 2590 C CA . GLY A 1 320 ? 24.550 0.759 30.944 1.00 50.47 320 GLY A CA 1
ATOM 2591 C C . GLY A 1 320 ? 23.897 0.625 29.561 1.00 50.47 320 GLY A C 1
ATOM 2592 O O . GLY A 1 320 ? 24.558 0.740 28.530 1.00 50.47 320 GLY A O 1
ATOM 2593 N N . LEU A 1 321 ? 22.571 0.459 29.515 1.00 51.38 321 LEU A N 1
ATOM 2594 C CA . LEU A 1 321 ? 21.823 0.341 28.255 1.00 51.38 321 LEU A CA 1
ATOM 2595 C C . LEU A 1 321 ? 21.815 1.653 27.456 1.00 51.38 321 LEU A C 1
ATOM 2597 O O . LEU A 1 321 ? 21.852 1.645 26.224 1.00 51.38 321 LEU A O 1
ATOM 2601 N N . HIS A 1 322 ? 21.823 2.792 28.150 1.00 45.66 322 HIS A N 1
ATOM 2602 C CA . HIS A 1 322 ? 21.782 4.104 27.510 1.00 45.66 322 HIS A CA 1
ATOM 2603 C C . HIS A 1 322 ? 23.125 4.531 26.899 1.00 45.66 322 HIS A C 1
ATOM 2605 O O . HIS A 1 322 ? 23.137 5.227 25.880 1.00 45.66 322 HIS A O 1
ATOM 2611 N N . SER A 1 323 ? 24.255 4.103 27.472 1.00 51.56 323 SER A N 1
ATOM 2612 C CA . SER A 1 323 ? 25.591 4.396 26.939 1.00 51.56 323 SER A CA 1
ATOM 2613 C C . SER A 1 323 ? 25.904 3.579 25.679 1.00 51.56 323 SER A C 1
ATOM 2615 O O . SER A 1 323 ? 26.467 4.126 24.728 1.00 51.56 323 SER A O 1
ATOM 2617 N N . HIS A 1 324 ? 25.459 2.320 25.601 1.00 47.94 324 HIS A N 1
ATOM 2618 C CA . HIS A 1 324 ? 25.687 1.470 24.424 1.00 47.94 324 HIS A CA 1
ATOM 2619 C C . HIS A 1 324 ? 24.782 1.799 23.226 1.00 47.94 324 HIS A C 1
ATOM 2621 O O . HIS A 1 324 ? 25.256 1.780 22.087 1.00 47.94 324 HIS A O 1
ATOM 2627 N N . LEU A 1 325 ? 23.520 2.192 23.449 1.00 50.72 325 LEU A N 1
ATOM 2628 C CA . LEU A 1 325 ? 22.637 2.664 22.368 1.00 50.72 325 LEU A CA 1
ATOM 2629 C C . LEU A 1 325 ? 23.175 3.939 21.694 1.00 50.72 325 LEU A C 1
ATOM 2631 O O . LEU A 1 325 ? 23.095 4.078 20.472 1.00 50.72 325 LEU A O 1
ATOM 2635 N N . ASN A 1 326 ? 23.805 4.833 22.465 1.00 45.09 326 ASN A N 1
ATOM 2636 C CA . ASN A 1 326 ? 24.469 6.019 21.916 1.00 45.09 326 ASN A CA 1
ATOM 2637 C C . ASN A 1 326 ? 25.776 5.684 21.174 1.00 45.09 326 ASN A C 1
ATOM 2639 O O . ASN A 1 326 ? 26.083 6.319 20.162 1.00 45.09 326 ASN A O 1
ATOM 2643 N N . ALA A 1 327 ? 26.522 4.665 21.615 1.00 47.06 327 ALA A N 1
ATOM 2644 C CA . ALA A 1 327 ? 27.732 4.209 20.926 1.00 47.06 327 ALA A CA 1
ATOM 2645 C C . ALA A 1 327 ? 27.424 3.528 19.573 1.00 47.06 327 ALA A C 1
ATOM 2647 O O . ALA A 1 327 ? 28.156 3.727 18.597 1.00 47.06 327 ALA A O 1
ATOM 2648 N N . GLY A 1 328 ? 26.309 2.791 19.480 1.00 44.53 328 GLY A N 1
ATOM 2649 C CA . GLY A 1 328 ? 25.834 2.173 18.233 1.00 44.53 328 GLY A CA 1
ATOM 2650 C C . GLY A 1 328 ? 25.354 3.185 17.184 1.00 44.53 328 GLY A C 1
ATOM 2651 O O . GLY A 1 328 ? 25.579 3.005 15.985 1.00 44.53 328 GLY A O 1
ATOM 2652 N N . ALA A 1 329 ? 24.762 4.302 17.617 1.00 44.28 329 ALA A N 1
ATOM 2653 C CA . ALA A 1 329 ? 24.326 5.371 16.717 1.00 44.28 329 ALA A CA 1
ATOM 2654 C C . ALA A 1 329 ? 25.506 6.139 16.081 1.00 44.28 329 ALA A C 1
ATOM 2656 O O . ALA A 1 329 ? 25.432 6.544 14.919 1.00 44.28 329 ALA A O 1
ATOM 2657 N N . GLN A 1 330 ? 26.630 6.288 16.794 1.00 44.66 330 GLN A N 1
ATOM 2658 C CA . GLN A 1 330 ? 27.827 6.967 16.273 1.00 44.66 330 GLN A CA 1
ATOM 2659 C C . GLN A 1 330 ? 28.637 6.104 15.288 1.00 44.66 330 GLN A C 1
ATOM 2661 O O . GLN A 1 330 ? 29.255 6.633 14.362 1.00 44.66 330 GLN A O 1
ATOM 2666 N N . THR A 1 331 ? 28.595 4.773 15.411 1.00 44.28 331 THR A N 1
ATOM 2667 C CA . THR A 1 331 ? 29.293 3.862 14.481 1.00 44.28 331 THR A CA 1
ATOM 2668 C C . THR A 1 331 ? 28.585 3.718 13.129 1.00 44.28 331 THR A C 1
ATOM 2670 O O . THR A 1 331 ? 29.248 3.466 12.120 1.00 44.28 331 THR A O 1
ATOM 2673 N N . LEU A 1 332 ? 27.268 3.944 13.067 1.00 43.75 332 LEU A N 1
ATOM 2674 C CA . LEU A 1 332 ? 26.509 3.954 11.809 1.00 43.75 332 LEU A CA 1
ATOM 2675 C C . LEU A 1 332 ? 26.690 5.253 11.006 1.00 43.75 332 LEU A C 1
ATOM 2677 O O . LEU A 1 332 ? 26.643 5.214 9.778 1.00 43.75 332 LEU A O 1
ATOM 2681 N N . HIS A 1 333 ? 26.990 6.379 11.661 1.00 40.00 333 HIS A N 1
ATOM 2682 C CA . HIS A 1 333 ? 27.269 7.639 10.961 1.00 40.00 333 HIS A CA 1
ATOM 2683 C C . HIS A 1 333 ? 28.649 7.634 10.271 1.00 40.00 333 HIS A C 1
ATOM 2685 O O . HIS A 1 333 ? 28.784 8.105 9.143 1.00 40.00 333 HIS A O 1
ATOM 2691 N N . ASN A 1 334 ? 29.658 6.990 10.871 1.00 40.91 334 ASN A N 1
ATOM 2692 C CA . ASN A 1 334 ? 31.006 6.904 10.288 1.00 40.91 334 ASN A CA 1
ATOM 2693 C C . ASN A 1 334 ? 31.146 5.880 9.143 1.00 40.91 334 ASN A C 1
ATOM 2695 O O . ASN A 1 334 ? 32.070 5.993 8.338 1.00 40.91 334 ASN A O 1
ATOM 2699 N N . LYS A 1 335 ? 30.226 4.912 9.005 1.00 42.19 335 LYS A N 1
ATOM 2700 C CA . LYS A 1 335 ? 30.219 3.965 7.868 1.00 42.19 335 LYS A CA 1
ATOM 2701 C C . LYS A 1 335 ? 29.576 4.524 6.591 1.00 42.19 335 LYS A C 1
ATOM 2703 O O . LYS A 1 335 ? 29.810 3.976 5.519 1.00 42.19 335 LYS A O 1
ATOM 2708 N N . SER A 1 336 ? 28.841 5.637 6.673 1.00 38.94 336 SER A N 1
ATOM 2709 C CA . SER A 1 336 ? 28.268 6.317 5.499 1.00 38.94 336 SER A CA 1
ATOM 2710 C C . SER A 1 336 ? 29.291 7.149 4.710 1.00 38.94 336 SER A C 1
ATOM 2712 O O . SER A 1 336 ? 29.012 7.520 3.573 1.00 38.94 336 SER A O 1
ATOM 2714 N N . HIS A 1 337 ? 30.463 7.447 5.282 1.00 43.69 337 HIS A N 1
ATOM 2715 C CA . HIS A 1 337 ? 31.473 8.310 4.652 1.00 43.69 337 HIS A CA 1
ATOM 2716 C C . HIS A 1 337 ? 32.627 7.564 3.955 1.00 43.69 337 HIS A C 1
ATOM 2718 O O . HIS A 1 337 ? 33.467 8.216 3.343 1.00 43.69 337 HIS A O 1
ATOM 2724 N N . TYR A 1 338 ? 32.653 6.223 3.970 1.00 41.75 338 TYR A N 1
ATOM 2725 C CA . TYR A 1 338 ? 33.736 5.418 3.369 1.00 41.75 338 TYR A CA 1
ATOM 2726 C C . TYR A 1 338 ? 33.325 4.521 2.188 1.00 41.75 338 TYR A C 1
ATOM 2728 O O . TYR A 1 338 ? 34.085 3.640 1.814 1.00 41.75 338 TYR A O 1
ATOM 2736 N N . ASN A 1 339 ? 32.171 4.757 1.554 1.00 39.16 339 ASN A N 1
ATOM 2737 C CA . ASN A 1 339 ? 31.762 4.027 0.339 1.00 39.16 339 ASN A CA 1
ATOM 2738 C C . ASN A 1 339 ? 31.463 4.955 -0.852 1.00 39.16 339 ASN A C 1
ATOM 2740 O O . ASN A 1 339 ? 30.561 4.699 -1.642 1.00 39.16 339 ASN A O 1
ATOM 2744 N N . CYS A 1 340 ? 32.240 6.032 -0.995 1.00 42.84 340 CYS A N 1
ATOM 2745 C CA . CYS A 1 340 ? 32.254 6.859 -2.204 1.00 42.84 340 CYS A CA 1
ATOM 2746 C C . CYS A 1 340 ? 33.697 7.084 -2.680 1.00 42.84 340 CYS A C 1
ATOM 2748 O O . CYS A 1 340 ? 34.171 8.209 -2.758 1.00 42.84 340 CYS A O 1
ATOM 2750 N N . THR A 1 341 ? 34.407 5.990 -2.947 1.00 43.41 341 THR A N 1
ATOM 2751 C CA . THR A 1 341 ? 35.565 5.946 -3.852 1.00 43.41 341 THR A CA 1
ATOM 2752 C C . THR A 1 341 ? 35.688 4.519 -4.366 1.00 43.41 341 THR A C 1
ATOM 2754 O O . THR A 1 341 ? 36.271 3.683 -3.681 1.00 43.41 341 THR A O 1
ATOM 2757 N N . PHE A 1 342 ? 35.072 4.246 -5.515 1.00 40.12 342 PHE A N 1
ATOM 2758 C CA . PHE A 1 342 ? 35.652 3.540 -6.662 1.00 40.12 342 PHE A CA 1
ATOM 2759 C C . PHE A 1 342 ? 34.725 3.688 -7.867 1.00 40.12 342 PHE A C 1
ATOM 2761 O O . PHE A 1 342 ? 33.500 3.504 -7.685 1.00 40.12 342 PHE A O 1
#

Radius of gyration: 53.37 Å; chains: 1; bounding box: 110×56×154 Å

Foldseek 3Di:
DVLVVQLVVQLVVQDPPDPCSVVSNVVSVLVSLVVVLVVPVVCNVVSVVVSVVVVVVVVVVVVVVVVVVVVVVVVVVVVVVVVVVVVVVVVVVVVVVVVVVVVVVVVVVVVVVVVVVVVVVVVVVVVVVVVVVVVVVVVVVVVVVVVVVVVVVVVVVVVVVVPDDDDDDDDPPPPDPVVVVVVVVVVVVVVVVVVVVVVVVVVVVVVVVVVVVVVVVVVVVVVVVVVVCVVVVVPPPDDDDDPDDDDCPVPVVVVVVVVVVVVDDDDDDPDDDPPQDDPVNVVVVVVVVPVPDDVVVVVVVVVVQVPDDDDDPRDRDPVVVVVVVVVVVVVVVVVVPPPPDD

Organism: NCBI:txid230148

Secondary structure (DSSP, 8-state):
-HHHHHHHHHHHHS-TTSTTHHHHHHHHHHHHHHHHHHH-TTTHHHHHHHHHHHHHHHHHHHHHHHHHHHHHHHHHHHHHHHHHHHHHHHHHHHHHHHHHHHHHHHHHHHHHHHHHHHHHHHHHHHHHHHHHHHHHHHHHHHHHHHHHHHHHHHHHHHHHHTTS------------HHHHHHHHHHHHHHHHHHHHHHHHHHHHHHHHHHHHHHHHHHHHHHHHHHHHHHHHTTS-S--S--------TTHHHHHHHHHHHTT---------------HHHHHHHHHHH-TT--HHHHHHHHHHHS-S--S-TT---HHHHHHHHHHHHHHHHHHTTSS---

Sequence (342 aa):
MHLESYVNKGLHTISSCEPKFQELKLEVYRDVFGCFIKEFRTYQPLLSAIKKEYENTLAYQQDTIRELEPLRSHLRLATEECDRRIQARWAEEQAEIGALKREKQQLQRDVEVMREKDKATQAVVDRLQSELSNQYLQYREERDARQLLIWQLNDLTRGSVKGNRPMDENTGGAQDPVQLQLALKVCRRDLTKAQEELTRMKADYWDVLKTLQGDFDQLKSEYDILLELHKGGSVQTEARDPVPVQMEDSLFQGQRQIQSDHLKDPVNSNAPQSGTLTVQELRMAPKTGFPLKSDQEMDELVDSAQSEPDDSDDAISSQGLHSHLNAGAQTLHNKSHYNCTF

InterPro domains:
  IPR032755 Translin-associated factor X-interacting protein 1, N-terminal [PF15739] (4-115)

pLDDT: mean 75.53, std 23.19, range [31.86, 98.75]